Protein AF-A0A8T7EKN8-F1 (afdb_monomer)

Solvent-accessible surface area (backbone atoms only — not comparable to full-atom values): 11875 Å² total; per-residue (Å²): 100,56,41,52,22,61,78,46,83,28,95,39,50,69,67,58,51,52,53,51,42,53,74,69,63,46,64,58,49,27,54,26,22,57,73,42,63,76,60,51,62,56,62,76,70,58,89,68,92,51,48,74,42,48,32,25,21,40,57,37,94,47,28,41,29,40,37,39,42,94,57,79,91,71,75,43,90,51,89,50,58,68,47,44,36,51,38,47,50,51,39,50,75,58,64,36,51,36,26,44,42,36,51,55,91,86,41,52,58,65,71,49,88,84,55,73,87,65,49,25,38,36,79,42,68,64,86,78,63,81,91,52,78,84,62,81,84,73,86,68,78,71,87,42,69,63,78,68,66,69,64,88,83,58,86,62,44,78,42,56,41,48,89,69,82,76,78,74,76,80,74,88,73,78,94,77,93,78,90,79,88,82,78,79,93,72,88,86,87,132

Sequence (190 aa):
MHCHTHHSDGDSDVMTVIRKAETIGLDFLAITDHNVLSQQVALASAETRLMLIPGMEVTTYKGHWNIWGAGPWIDFRVLSQDDMQTAVDAALAAGYLISCNHPRPFGPEWSYPEVTGFHCIEVWNGPWPPTEQGSRWRIGKPSSKLARDMSPSGAVTAISTTMSTTLSSPTRLSSSTVPAIRHRRRCWMR

Radius of gyration: 17.76 Å; Cα contacts (8 Å, |Δi|>4): 299; chains: 1; bounding box: 42×47×45 Å

Mean predicted aligned error: 12.29 Å

pLDDT: mean 74.07, std 27.55, range [22.92, 98.31]

Nearest PDB structures (foldseek):
  7ug9-assembly1_A  TM=6.591E-01  e=7.974E-06  Escherichia coli
  3e0f-assembly1_A  TM=6.946E-01  e=2.825E-04  Bifidobacterium adolescentis ATCC 15703
  2yb4-assembly1_A  TM=6.717E-01  e=6.014E-03  Chromobacterium violaceum
  3ig2-assembly3_C-2  TM=2.426E-01  e=2.556E+00  Bacteroides fragilis

Secondary structure (DSSP, 8-state):
-----TTTT-SS-HHHHHHHHHHTT-SEEE---BT--THHHHHHH---SSEEE-EEEEEETTEEEEEESS---------SHHHHHHHHHHHHHTT-EEEE---SSSS-----TT----SEEEEE-SPPPGGGTT-----PPPSSSHHHHS-SSS-PEEEE-SS----PPP----S---------------

Structure (mmCIF, N/CA/C/O backbone):
data_AF-A0A8T7EKN8-F1
#
_entry.id   AF-A0A8T7EKN8-F1
#
loop_
_atom_site.group_PDB
_atom_site.id
_atom_site.type_symbol
_atom_site.label_atom_id
_atom_site.label_alt_id
_atom_site.label_comp_id
_atom_site.label_asym_id
_atom_site.label_entity_id
_atom_site.label_seq_id
_atom_site.pdbx_PDB_ins_code
_atom_site.Cartn_x
_atom_site.Cartn_y
_atom_site.Cartn_z
_atom_site.occupancy
_atom_site.B_iso_or_equiv
_atom_site.auth_seq_id
_atom_site.auth_comp_id
_atom_site.auth_asym_id
_atom_site.auth_atom_id
_atom_site.pdbx_PDB_model_num
ATOM 1 N N . MET A 1 1 ? -9.784 -2.081 2.192 1.00 89.06 1 MET A N 1
ATOM 2 C CA . MET A 1 1 ? -8.405 -2.628 2.207 1.00 89.06 1 MET A CA 1
ATOM 3 C C . MET A 1 1 ? -7.386 -1.653 1.618 1.00 89.06 1 MET A C 1
ATOM 5 O O . MET A 1 1 ? -6.237 -2.030 1.442 1.00 89.06 1 MET A O 1
ATOM 9 N N . HIS A 1 2 ? -7.786 -0.413 1.339 1.00 92.88 2 HIS A N 1
ATOM 10 C CA . HIS A 1 2 ? -6.969 0.604 0.695 1.00 92.88 2 HIS A CA 1
ATOM 11 C C . HIS A 1 2 ? -7.547 1.950 1.129 1.00 92.88 2 HIS A C 1
ATOM 13 O O . HIS A 1 2 ? -8.728 2.205 0.898 1.00 92.88 2 HIS A O 1
ATOM 19 N N . CYS A 1 3 ? -6.777 2.748 1.855 1.00 92.81 3 CYS A N 1
ATOM 20 C CA . CYS A 1 3 ? -7.114 4.133 2.180 1.00 92.81 3 CYS A CA 1
ATOM 21 C C . CYS A 1 3 ? -5.859 4.885 2.629 1.00 92.81 3 CYS A C 1
ATOM 23 O O . CYS A 1 3 ? -4.861 4.265 3.000 1.00 92.81 3 CYS A O 1
ATOM 25 N N . HIS A 1 4 ? -5.941 6.212 2.627 1.00 96.00 4 HIS A N 1
ATOM 26 C CA . HIS A 1 4 ? -4.817 7.109 2.884 1.00 96.00 4 HIS A CA 1
ATOM 27 C C . HIS A 1 4 ? -5.108 8.038 4.058 1.00 96.00 4 HIS A C 1
ATOM 29 O O . HIS A 1 4 ? -6.263 8.247 4.441 1.00 96.00 4 HIS A O 1
ATOM 35 N N . THR A 1 5 ? -4.044 8.590 4.628 1.00 97.50 5 THR A N 1
ATOM 36 C CA . THR A 1 5 ? -4.071 9.576 5.710 1.00 97.50 5 THR A CA 1
ATOM 37 C C . THR A 1 5 ? -3.205 10.781 5.345 1.00 97.50 5 THR A C 1
ATOM 39 O O . THR A 1 5 ? -2.607 10.833 4.270 1.00 97.50 5 THR A O 1
ATOM 42 N N . HIS A 1 6 ? -3.064 11.735 6.270 1.00 97.94 6 HIS A N 1
ATOM 43 C CA . HIS A 1 6 ? -2.110 12.850 6.158 1.00 97.94 6 HIS A CA 1
ATOM 44 C C . HIS A 1 6 ? -0.645 12.424 5.980 1.00 97.94 6 HIS A C 1
ATOM 46 O O . HIS A 1 6 ? 0.198 13.264 5.677 1.00 97.94 6 HIS A O 1
ATOM 52 N N . HIS A 1 7 ? -0.316 11.146 6.186 1.00 97.69 7 HIS A N 1
ATOM 53 C CA . HIS A 1 7 ? 1.025 10.633 5.917 1.00 97.69 7 HIS A CA 1
ATOM 54 C C . HIS A 1 7 ? 1.333 10.538 4.413 1.00 97.69 7 HIS A C 1
ATOM 56 O O . HIS A 1 7 ? 2.508 10.467 4.052 1.00 97.69 7 HIS A O 1
ATOM 62 N N . SER A 1 8 ? 0.315 10.587 3.548 1.00 97.31 8 SER A N 1
ATOM 63 C CA . SER A 1 8 ? 0.476 10.762 2.104 1.00 97.31 8 SER A CA 1
ATOM 64 C C . SER A 1 8 ? -0.475 11.827 1.548 1.00 97.31 8 SER A C 1
ATOM 66 O O . SER A 1 8 ? -0.155 13.011 1.627 1.00 97.31 8 SER A O 1
ATOM 68 N N . ASP A 1 9 ? -1.620 11.442 0.988 1.00 95.06 9 ASP A N 1
ATOM 69 C CA . ASP A 1 9 ? -2.559 12.342 0.303 1.00 95.06 9 ASP A CA 1
ATOM 70 C C . ASP A 1 9 ? -3.997 12.282 0.853 1.00 95.06 9 ASP A C 1
ATOM 72 O O . ASP A 1 9 ? -4.906 12.908 0.304 1.00 95.06 9 ASP A O 1
ATOM 76 N N . GLY A 1 10 ? -4.213 11.557 1.954 1.00 93.12 10 GLY A N 1
ATOM 77 C CA . GLY A 1 10 ? -5.505 11.495 2.626 1.00 93.12 10 GLY A CA 1
ATOM 78 C C . GLY A 1 10 ? -5.882 12.813 3.306 1.00 93.12 10 GLY A C 1
ATOM 79 O O . GLY A 1 10 ? -5.040 13.661 3.596 1.00 93.12 10 GLY A O 1
ATOM 80 N N . ASP A 1 11 ? -7.167 12.970 3.617 1.00 93.88 11 ASP A N 1
ATOM 81 C CA . ASP A 1 11 ? -7.727 14.190 4.219 1.00 93.88 11 ASP A CA 1
ATOM 82 C C . ASP A 1 11 ? -7.805 14.155 5.755 1.00 93.88 11 ASP A C 1
ATOM 84 O O . ASP A 1 11 ? -8.150 15.156 6.388 1.00 93.88 11 ASP A O 1
ATOM 88 N N . SER A 1 12 ? -7.452 13.022 6.363 1.00 96.06 12 SER A N 1
ATOM 89 C CA . SER A 1 12 ? -7.647 12.737 7.786 1.00 96.06 12 SER A CA 1
ATOM 90 C C . SER A 1 12 ? -6.403 12.110 8.422 1.00 96.06 12 SER A C 1
ATOM 92 O O . SER A 1 12 ? -5.638 11.404 7.763 1.00 96.06 12 SER A O 1
ATOM 94 N N . ASP A 1 13 ? -6.216 12.317 9.727 1.00 97.88 13 ASP A N 1
ATOM 95 C CA . ASP A 1 13 ? -5.193 11.609 10.500 1.00 97.88 13 ASP A CA 1
ATOM 96 C C . ASP A 1 13 ? -5.587 10.137 10.746 1.00 97.88 13 ASP A C 1
ATOM 98 O O . ASP A 1 13 ? -6.750 9.743 10.601 1.00 97.88 13 ASP A O 1
ATOM 102 N N . VAL A 1 14 ? -4.617 9.316 11.161 1.00 97.56 14 VAL A N 1
ATOM 103 C CA . VAL A 1 14 ? -4.797 7.870 11.393 1.00 97.56 14 VAL A CA 1
ATOM 104 C C . VAL A 1 14 ? -5.950 7.567 12.360 1.00 97.56 14 VAL A C 1
ATOM 106 O O . VAL A 1 14 ? -6.771 6.691 12.078 1.00 97.56 14 VAL A O 1
ATOM 109 N N . MET A 1 15 ? -6.054 8.286 13.482 1.00 97.88 15 MET A N 1
ATOM 110 C CA . MET A 1 15 ? -7.085 8.014 14.490 1.00 97.88 15 MET A CA 1
ATOM 111 C C . MET A 1 15 ? -8.473 8.429 14.008 1.00 97.88 15 MET A C 1
ATOM 113 O O . MET A 1 15 ? -9.450 7.726 14.284 1.00 97.88 15 MET A O 1
ATOM 117 N N . THR A 1 16 ? -8.572 9.516 13.244 1.00 97.75 16 THR A N 1
ATOM 118 C CA . THR A 1 16 ? -9.821 9.924 12.589 1.00 97.75 16 THR A CA 1
ATOM 119 C C . THR A 1 16 ? -10.310 8.850 11.611 1.00 97.75 16 THR A C 1
ATOM 121 O O . THR A 1 16 ? -11.487 8.473 11.657 1.00 97.75 16 THR A O 1
ATOM 124 N N . VAL A 1 17 ? -9.420 8.277 10.790 1.00 97.31 17 VAL A N 1
ATOM 125 C CA . VAL A 1 17 ? -9.771 7.178 9.868 1.00 97.31 17 VAL A CA 1
ATOM 126 C C . VAL A 1 17 ? -10.227 5.929 10.632 1.00 97.31 17 VAL A C 1
ATOM 128 O O . VAL A 1 17 ? -11.261 5.348 10.290 1.00 97.31 17 VAL A O 1
ATOM 131 N N . ILE A 1 18 ? -9.525 5.547 11.706 1.00 97.44 18 ILE A N 1
ATOM 132 C CA . ILE A 1 18 ? -9.909 4.419 12.576 1.00 97.44 18 ILE A CA 1
ATOM 133 C C . ILE A 1 18 ? -11.311 4.630 13.160 1.00 97.44 18 ILE A C 1
ATOM 135 O O . ILE A 1 18 ? -12.185 3.774 13.018 1.00 97.44 18 ILE A O 1
ATOM 139 N N . ARG A 1 19 ? -11.571 5.797 13.759 1.00 97.81 19 ARG A N 1
ATOM 140 C CA . ARG A 1 19 ? -12.874 6.121 14.364 1.00 97.81 19 ARG A CA 1
ATOM 141 C C . ARG A 1 19 ? -14.002 6.125 13.337 1.00 97.81 19 ARG A C 1
ATOM 143 O O . ARG A 1 19 ? -15.119 5.684 13.632 1.00 97.81 19 ARG A O 1
ATOM 150 N N . LYS A 1 20 ? -13.729 6.597 12.118 1.00 95.88 20 LYS A N 1
ATOM 151 C CA . LYS A 1 20 ? -14.693 6.547 11.016 1.00 95.88 20 LYS A CA 1
ATOM 152 C C . LYS A 1 20 ? -15.020 5.105 10.635 1.00 95.88 20 LYS A C 1
ATOM 154 O O . LYS A 1 20 ? -16.202 4.775 10.538 1.00 95.88 20 LYS A O 1
ATOM 159 N N . ALA A 1 21 ? -14.001 4.263 10.475 1.00 95.44 21 ALA A N 1
ATOM 160 C CA . ALA A 1 21 ? -14.150 2.840 10.180 1.00 95.44 21 ALA A CA 1
ATOM 161 C C . ALA A 1 21 ? -14.947 2.100 11.273 1.00 95.44 21 ALA A C 1
ATOM 163 O O . ALA A 1 21 ? -15.827 1.294 10.964 1.00 95.44 21 ALA A O 1
ATOM 164 N N . GLU A 1 22 ? -14.724 2.426 12.548 1.00 96.00 22 GLU A N 1
ATOM 165 C CA . GLU A 1 22 ? -15.514 1.876 13.653 1.00 96.00 22 GLU A CA 1
ATOM 166 C C . GLU A 1 22 ? -16.988 2.285 13.578 1.00 96.00 22 GLU A C 1
ATOM 168 O O . GLU A 1 22 ? -17.864 1.437 13.765 1.00 96.00 22 GLU A O 1
ATOM 173 N N . THR A 1 23 ? -17.252 3.563 13.285 1.00 95.88 23 THR A N 1
ATOM 174 C CA . THR A 1 23 ? -18.606 4.145 13.229 1.00 95.88 23 THR A CA 1
ATOM 175 C C . THR A 1 23 ? -19.465 3.500 12.146 1.00 95.88 23 THR A C 1
ATOM 177 O O . THR A 1 23 ? -20.660 3.298 12.338 1.00 95.88 23 THR A O 1
ATOM 180 N N . ILE A 1 24 ? -18.863 3.155 11.008 1.00 92.88 24 ILE A N 1
ATOM 181 C CA . ILE A 1 24 ? -19.560 2.497 9.892 1.00 92.88 24 ILE A CA 1
ATOM 182 C C . ILE A 1 24 ? -19.574 0.964 10.011 1.00 92.88 24 ILE A C 1
ATOM 184 O O . ILE A 1 24 ? -20.035 0.284 9.098 1.00 92.88 24 ILE A O 1
ATOM 188 N N . GLY A 1 25 ? -19.082 0.415 11.127 1.00 93.81 25 GLY A N 1
ATOM 189 C CA . GLY A 1 25 ? -19.202 -1.008 11.428 1.00 93.81 25 GLY A CA 1
ATOM 190 C C . GLY A 1 25 ? -18.189 -1.910 10.723 1.00 93.81 25 GLY A C 1
ATOM 191 O O . GLY A 1 25 ? -18.472 -3.091 10.566 1.00 93.81 25 GLY A O 1
ATOM 192 N N . LEU A 1 26 ? -17.019 -1.403 10.314 1.00 94.31 26 LEU A N 1
ATOM 193 C CA . LEU A 1 26 ? -15.966 -2.273 9.775 1.00 94.31 26 LEU A CA 1
ATOM 194 C C . LEU A 1 26 ? -15.412 -3.218 10.851 1.00 94.31 26 LEU A C 1
ATOM 196 O O . LEU A 1 26 ? -15.405 -2.882 12.038 1.00 94.31 26 LEU A O 1
ATOM 200 N N . ASP A 1 27 ? -14.933 -4.385 10.421 1.00 95.56 27 ASP A N 1
ATOM 201 C CA . ASP A 1 27 ? -14.219 -5.358 11.263 1.00 95.56 27 ASP A CA 1
ATOM 202 C C . ASP A 1 27 ? -12.695 -5.209 11.156 1.00 95.56 27 ASP A C 1
ATOM 204 O O . ASP A 1 27 ? -11.956 -5.526 12.088 1.00 95.56 27 ASP A O 1
ATOM 208 N N . PHE A 1 28 ? -12.215 -4.715 10.01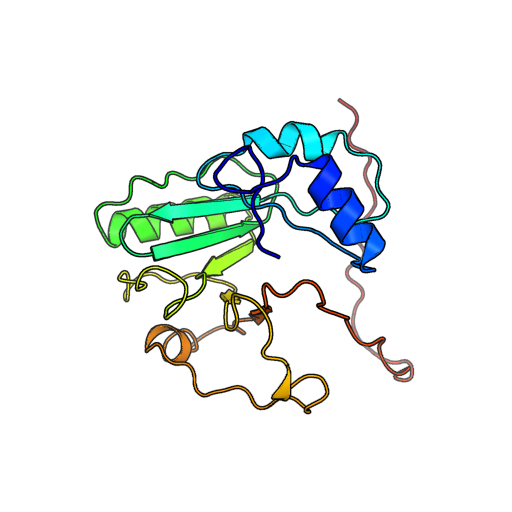6 1.00 96.12 28 PHE A N 1
ATOM 209 C CA . PHE A 1 28 ? -10.800 -4.549 9.711 1.00 96.12 28 PHE A CA 1
ATOM 210 C C . PHE A 1 28 ? -10.553 -3.281 8.897 1.00 96.12 28 PHE A C 1
ATOM 212 O O . PHE A 1 28 ? -11.437 -2.792 8.188 1.00 96.12 28 PHE A O 1
ATOM 219 N N . LEU A 1 29 ? -9.329 -2.766 8.984 1.00 96.25 29 LEU A N 1
ATOM 220 C CA . LEU A 1 29 ? -8.887 -1.570 8.278 1.00 96.25 29 LEU A CA 1
ATOM 221 C C . LEU A 1 29 ? -7.428 -1.733 7.855 1.00 96.25 29 LEU A C 1
ATOM 223 O O . LEU A 1 29 ? -6.585 -2.097 8.670 1.00 96.25 29 LEU A O 1
ATOM 227 N N . ALA A 1 30 ? -7.139 -1.428 6.593 1.00 97.00 30 ALA A N 1
ATOM 228 C CA . ALA A 1 30 ? -5.780 -1.312 6.085 1.00 97.00 30 ALA A CA 1
ATOM 229 C C . ALA A 1 30 ? -5.568 0.129 5.623 1.00 97.00 30 ALA A C 1
ATOM 231 O O . ALA A 1 30 ? -6.283 0.566 4.720 1.00 97.00 30 ALA A O 1
ATOM 232 N N . ILE A 1 31 ? -4.624 0.832 6.252 1.00 96.88 31 ILE A N 1
ATOM 233 C CA . ILE A 1 31 ? -4.168 2.157 5.819 1.00 96.88 31 ILE A CA 1
ATOM 234 C C . ILE A 1 31 ? -2.876 1.960 5.029 1.00 96.88 31 ILE A C 1
ATOM 236 O O . ILE A 1 31 ? -1.891 1.432 5.551 1.00 96.88 31 ILE A O 1
ATOM 240 N N . THR A 1 32 ? -2.905 2.367 3.768 1.00 97.38 32 THR A N 1
ATOM 241 C CA . THR A 1 32 ? -1.899 2.082 2.744 1.00 97.38 32 THR A CA 1
ATOM 242 C C . THR A 1 32 ? -1.409 3.391 2.132 1.00 97.38 32 THR A C 1
ATOM 244 O O . THR A 1 32 ? -1.545 3.607 0.935 1.00 97.38 32 THR A O 1
ATOM 247 N N . ASP A 1 33 ? -0.869 4.290 2.958 1.00 97.94 33 ASP A N 1
ATOM 248 C CA . ASP A 1 33 ? -0.295 5.557 2.492 1.00 97.94 33 ASP A CA 1
ATOM 249 C C . ASP A 1 33 ? 0.748 5.353 1.379 1.00 97.94 33 ASP A C 1
ATOM 251 O O . ASP A 1 33 ? 1.462 4.343 1.346 1.00 97.94 33 ASP A O 1
ATOM 255 N N . HIS A 1 34 ? 0.824 6.316 0.458 1.00 97.31 34 HIS A N 1
ATOM 256 C CA . HIS A 1 34 ? 1.687 6.229 -0.716 1.00 97.31 34 HIS A CA 1
ATOM 257 C C . HIS A 1 34 ? 3.167 6.242 -0.337 1.00 97.31 34 HIS A C 1
ATOM 259 O O . HIS A 1 34 ? 3.675 7.233 0.189 1.00 97.31 34 HIS A O 1
ATOM 265 N N . ASN A 1 35 ? 3.881 5.168 -0.681 1.00 98.06 35 ASN A N 1
ATOM 266 C CA . ASN A 1 35 ? 5.343 5.067 -0.603 1.00 98.06 35 ASN A CA 1
ATOM 267 C C . ASN A 1 35 ? 5.959 5.367 0.779 1.00 98.06 35 ASN A C 1
ATOM 269 O O . ASN A 1 35 ? 7.168 5.595 0.872 1.00 98.06 35 ASN A O 1
ATOM 273 N N . VAL A 1 36 ? 5.172 5.350 1.857 1.00 97.31 36 VAL A N 1
ATOM 274 C CA . VAL A 1 36 ? 5.636 5.590 3.227 1.00 97.31 36 VAL A CA 1
ATOM 275 C C . VAL A 1 36 ? 5.071 4.556 4.200 1.00 97.31 36 VAL A C 1
ATOM 277 O O . VAL A 1 36 ? 4.023 3.953 3.980 1.00 97.31 36 VAL A O 1
ATOM 280 N N . LEU A 1 37 ? 5.788 4.366 5.310 1.00 97.25 37 LEU A N 1
ATOM 281 C CA . LEU A 1 37 ? 5.380 3.510 6.431 1.00 97.25 37 LEU A CA 1
ATOM 282 C C . LEU A 1 37 ? 5.213 4.299 7.740 1.00 97.25 37 LEU A C 1
ATOM 284 O O . LEU A 1 37 ? 5.068 3.707 8.807 1.00 97.25 37 LEU A O 1
ATOM 288 N N . SER A 1 38 ? 5.262 5.633 7.702 1.00 97.00 38 SER A N 1
ATOM 289 C CA . SER A 1 38 ? 5.235 6.469 8.909 1.00 97.00 38 SER A CA 1
ATOM 290 C C . SER A 1 38 ? 3.913 6.361 9.686 1.00 97.00 38 SER A C 1
ATOM 292 O O . SER A 1 38 ? 3.926 6.416 10.916 1.00 97.00 38 SER A O 1
ATOM 294 N N . GLN A 1 39 ? 2.797 6.093 9.003 1.00 96.12 39 GLN A N 1
ATOM 295 C CA . GLN A 1 39 ? 1.488 5.788 9.588 1.00 96.12 39 GLN A CA 1
ATOM 296 C C . GLN A 1 39 ? 1.498 4.527 10.466 1.00 96.12 39 GLN A C 1
ATOM 298 O O . GLN A 1 39 ? 0.691 4.404 11.390 1.00 96.12 39 GLN A O 1
ATOM 303 N N . GLN A 1 40 ? 2.427 3.592 10.222 1.00 94.94 40 GLN A N 1
ATOM 304 C CA . GLN A 1 40 ? 2.492 2.324 10.956 1.00 94.94 40 GLN A CA 1
ATOM 305 C C . GLN A 1 40 ? 2.818 2.522 12.442 1.00 94.94 40 GLN A C 1
ATOM 307 O O . GLN A 1 40 ? 2.391 1.724 13.272 1.00 94.94 40 GLN A O 1
ATOM 312 N N . VAL A 1 41 ? 3.504 3.612 12.804 1.00 95.62 41 VAL A N 1
ATOM 313 C CA . VAL A 1 41 ? 3.787 3.958 14.209 1.00 95.62 41 VAL A CA 1
ATOM 314 C C . VAL A 1 41 ? 2.493 4.268 14.970 1.00 95.62 41 VAL A C 1
ATOM 316 O O . VAL A 1 41 ? 2.293 3.792 16.091 1.00 95.62 41 VAL A O 1
ATOM 319 N N . ALA A 1 42 ? 1.584 5.020 14.346 1.00 95.38 42 ALA A N 1
ATOM 320 C CA . ALA A 1 42 ? 0.281 5.322 14.929 1.00 95.38 42 ALA A CA 1
ATOM 321 C C . ALA A 1 42 ? -0.612 4.073 14.958 1.00 95.38 42 ALA A C 1
ATOM 323 O O . ALA A 1 42 ? -1.234 3.797 15.978 1.00 95.38 42 ALA A O 1
ATOM 324 N N . LEU A 1 43 ? -0.606 3.258 13.894 1.00 95.25 43 LEU A N 1
ATOM 325 C CA . LEU A 1 43 ? -1.350 1.992 13.866 1.00 95.25 43 LEU A CA 1
ATOM 326 C C . LEU A 1 43 ? -0.902 1.017 14.964 1.00 95.25 43 LEU A C 1
ATOM 328 O O . LEU A 1 43 ? -1.742 0.376 15.587 1.00 95.25 43 LEU A O 1
ATOM 332 N N . ALA A 1 44 ? 0.403 0.920 15.230 1.00 95.06 44 ALA A N 1
ATOM 333 C CA . ALA A 1 44 ? 0.951 0.012 16.238 1.00 95.06 44 ALA A CA 1
ATOM 334 C C . ALA A 1 44 ? 0.580 0.388 17.682 1.00 95.06 44 ALA A C 1
ATOM 336 O O . ALA A 1 44 ? 0.608 -0.472 18.561 1.00 95.06 44 ALA A O 1
ATOM 337 N N . SER A 1 45 ? 0.251 1.657 17.933 1.00 95.50 45 SER A N 1
ATOM 338 C CA . SER A 1 45 ? -0.120 2.168 19.262 1.00 95.50 45 SER A CA 1
ATOM 339 C C . SER A 1 45 ? -1.611 2.494 19.403 1.00 95.50 45 SER A C 1
ATOM 341 O O . SER A 1 45 ? -2.047 2.885 20.484 1.00 95.50 45 SER A O 1
ATOM 343 N N . ALA A 1 46 ? -2.401 2.323 18.341 1.00 96.56 46 ALA A N 1
ATOM 344 C CA . ALA A 1 46 ? -3.820 2.636 18.349 1.00 96.56 46 ALA A CA 1
ATOM 345 C C . ALA A 1 46 ? -4.630 1.647 19.200 1.00 96.56 46 ALA A C 1
ATOM 347 O O . ALA A 1 46 ? -4.610 0.434 18.984 1.00 96.56 46 ALA A O 1
ATOM 348 N N . GLU A 1 47 ? -5.431 2.181 20.119 1.00 96.94 47 GLU A N 1
ATOM 349 C CA . GLU A 1 47 ? -6.460 1.421 20.824 1.00 96.94 47 GLU A CA 1
ATOM 350 C C . GLU A 1 47 ? -7.755 1.423 20.003 1.00 96.94 47 GLU A C 1
ATOM 352 O O . GLU A 1 47 ? -8.392 2.460 19.817 1.00 96.94 47 GLU A O 1
ATOM 357 N N . THR A 1 48 ? -8.147 0.261 19.480 1.00 97.31 48 THR A N 1
ATOM 358 C CA . THR A 1 48 ? -9.343 0.110 18.638 1.00 97.31 48 THR A CA 1
ATOM 359 C C . THR A 1 48 ? -9.873 -1.322 18.671 1.00 97.31 48 THR A C 1
ATOM 361 O O . THR A 1 48 ? -9.140 -2.266 18.971 1.00 97.31 48 THR A O 1
ATOM 364 N N . ARG A 1 49 ? -11.159 -1.497 18.335 1.00 97.00 49 ARG A N 1
ATOM 365 C CA . ARG A 1 49 ? -11.754 -2.827 18.107 1.00 97.00 49 ARG A CA 1
ATOM 366 C C . ARG A 1 49 ? -11.429 -3.420 16.730 1.00 97.00 49 ARG A C 1
ATOM 368 O O . ARG A 1 49 ? -11.734 -4.588 16.499 1.00 97.00 49 ARG A O 1
ATOM 375 N N . LEU A 1 50 ? -10.920 -2.614 15.797 1.00 97.25 50 LEU A N 1
ATOM 376 C CA . LEU A 1 50 ? -10.655 -3.042 14.425 1.00 97.25 50 LEU A CA 1
ATOM 377 C C . LEU A 1 50 ? -9.431 -3.956 14.365 1.00 97.25 50 LEU A C 1
ATOM 379 O O . LEU A 1 50 ? -8.420 -3.707 15.020 1.00 97.25 50 LEU A O 1
ATOM 383 N N . MET A 1 51 ? -9.475 -4.965 13.497 1.00 97.31 51 MET A N 1
ATOM 384 C CA . MET A 1 51 ? -8.256 -5.634 13.054 1.00 97.31 51 MET A CA 1
ATOM 385 C C . MET A 1 51 ? -7.496 -4.696 12.109 1.00 97.31 51 MET A C 1
ATOM 387 O O . MET A 1 51 ? -7.864 -4.535 10.943 1.00 97.31 51 MET A O 1
ATOM 391 N N . LEU A 1 52 ? -6.446 -4.059 12.625 1.00 96.81 52 LEU A N 1
ATOM 392 C CA . LEU A 1 52 ? -5.566 -3.204 11.834 1.00 96.81 52 LEU A CA 1
ATOM 393 C C . LEU A 1 52 ? -4.604 -4.059 11.006 1.00 96.81 52 LEU A C 1
ATOM 395 O O . LEU A 1 52 ? -3.953 -4.966 11.525 1.00 96.81 52 LEU A O 1
ATOM 399 N N . ILE A 1 53 ? -4.526 -3.760 9.713 1.00 96.81 53 ILE A N 1
ATOM 400 C CA . ILE A 1 53 ? -3.674 -4.450 8.748 1.00 96.81 53 ILE A CA 1
ATOM 401 C C . ILE A 1 53 ? -2.613 -3.452 8.267 1.00 96.81 53 ILE A C 1
ATOM 403 O O . ILE A 1 53 ? -2.950 -2.517 7.535 1.00 96.81 53 ILE A O 1
ATOM 407 N N . PRO A 1 54 ? -1.341 -3.629 8.668 1.00 96.19 54 PRO A N 1
ATOM 408 C CA . PRO A 1 54 ? -0.229 -2.840 8.153 1.00 96.19 54 PRO A CA 1
ATOM 409 C C . PRO A 1 54 ? -0.105 -2.958 6.635 1.00 96.19 54 PRO A C 1
ATOM 411 O O . PRO A 1 54 ? -0.404 -4.008 6.062 1.00 96.19 54 PRO A O 1
ATOM 414 N N . GLY A 1 55 ? 0.361 -1.899 5.984 1.00 96.88 55 GLY A N 1
ATOM 415 C CA . GLY A 1 55 ? 0.534 -1.880 4.542 1.00 96.88 55 GLY A CA 1
ATOM 416 C C . GLY A 1 55 ? 0.995 -0.536 3.994 1.00 96.88 55 GLY A C 1
ATOM 417 O O . GLY A 1 55 ? 1.155 0.445 4.723 1.00 96.88 55 GLY A O 1
ATOM 418 N N . MET A 1 56 ? 1.213 -0.519 2.686 1.00 98.06 56 MET A N 1
ATOM 419 C CA . MET A 1 56 ? 1.655 0.640 1.916 1.00 98.06 56 MET A CA 1
ATOM 420 C C . MET A 1 56 ? 1.124 0.502 0.492 1.00 98.06 56 MET A C 1
ATOM 422 O O . MET A 1 56 ? 1.093 -0.609 -0.045 1.00 98.06 56 MET A O 1
ATOM 426 N N . GLU A 1 57 ? 0.738 1.612 -0.128 1.00 97.38 57 GLU A N 1
ATOM 427 C CA . GLU A 1 57 ? 0.533 1.628 -1.572 1.00 97.38 57 GLU A CA 1
ATOM 428 C C . GLU A 1 57 ? 1.852 1.994 -2.252 1.00 97.38 57 GLU A C 1
ATOM 430 O O . GLU A 1 57 ? 2.329 3.132 -2.173 1.00 97.38 57 GLU A O 1
ATOM 435 N N . VAL A 1 58 ? 2.456 1.024 -2.934 1.00 97.62 58 VAL A N 1
ATOM 436 C CA . VAL A 1 58 ? 3.616 1.269 -3.785 1.00 97.62 58 VAL A CA 1
ATOM 437 C C . VAL A 1 58 ? 3.119 1.926 -5.069 1.00 97.62 58 VAL A C 1
ATOM 439 O O . VAL A 1 58 ? 2.388 1.347 -5.877 1.00 97.62 58 VAL A O 1
ATOM 442 N N . THR A 1 59 ? 3.522 3.175 -5.239 1.00 94.94 59 THR A N 1
ATOM 443 C CA . THR A 1 59 ? 2.945 4.118 -6.191 1.00 94.94 59 THR A CA 1
ATOM 444 C C . THR A 1 59 ? 4.017 4.517 -7.189 1.00 94.94 59 THR A C 1
ATOM 446 O O . THR A 1 59 ? 4.942 5.262 -6.856 1.00 94.94 59 THR A O 1
ATOM 449 N N . THR A 1 60 ? 3.904 4.002 -8.414 1.00 93.62 60 THR A N 1
ATOM 450 C CA . THR A 1 60 ? 4.815 4.304 -9.527 1.00 93.62 60 THR A CA 1
ATOM 451 C C . THR A 1 60 ? 4.093 5.118 -10.600 1.00 93.62 60 THR A C 1
ATOM 453 O O . THR A 1 60 ? 2.866 5.121 -10.669 1.00 93.62 60 THR A O 1
ATOM 456 N N . TYR A 1 61 ? 4.840 5.745 -11.514 1.00 88.62 61 TYR A N 1
ATOM 457 C CA . TYR A 1 61 ? 4.247 6.504 -12.625 1.00 88.62 61 TYR A CA 1
ATOM 458 C C . TYR A 1 61 ? 3.355 5.652 -13.553 1.00 88.62 61 TYR A C 1
ATOM 460 O O . TYR A 1 61 ? 2.453 6.172 -14.204 1.00 88.62 61 TYR A O 1
ATOM 468 N N . LYS A 1 62 ? 3.616 4.341 -13.636 1.00 88.81 62 LYS A N 1
ATOM 469 C CA . LYS A 1 62 ? 3.013 3.420 -14.615 1.00 88.81 62 LYS A CA 1
ATOM 470 C C . LYS A 1 62 ? 2.147 2.325 -13.978 1.00 88.81 62 LYS A C 1
ATOM 472 O O . LYS A 1 62 ? 1.865 1.312 -14.616 1.00 88.81 62 LYS A O 1
ATOM 477 N N . GLY A 1 63 ? 1.761 2.487 -12.715 1.00 90.06 63 GLY A N 1
ATOM 478 C CA . GLY A 1 63 ? 0.937 1.508 -12.011 1.00 90.06 63 GLY A CA 1
ATOM 479 C C . GLY A 1 63 ? 1.101 1.587 -10.502 1.00 90.06 63 GLY A C 1
ATOM 480 O O . GLY A 1 63 ? 2.189 1.889 -10.002 1.00 90.06 63 GLY A O 1
ATOM 481 N N . HIS A 1 64 ? 0.013 1.319 -9.786 1.00 93.44 64 HIS A N 1
ATOM 482 C CA . HIS A 1 64 ? -0.004 1.268 -8.330 1.00 93.44 64 HIS A CA 1
ATOM 483 C C . HIS A 1 64 ? -0.371 -0.132 -7.846 1.00 93.44 64 HIS A C 1
ATOM 485 O O . HIS A 1 64 ? -1.097 -0.872 -8.518 1.00 93.44 64 HIS A O 1
ATOM 491 N N . TRP A 1 65 ? 0.118 -0.484 -6.664 1.00 95.31 65 TRP A N 1
ATOM 492 C CA . TRP A 1 65 ? -0.165 -1.764 -6.040 1.00 95.31 65 TRP A CA 1
ATOM 493 C C . TRP A 1 65 ? -0.053 -1.679 -4.523 1.00 95.31 65 TRP A C 1
ATOM 495 O O . TRP A 1 65 ? 0.794 -0.972 -3.982 1.00 95.31 65 TRP A O 1
ATOM 505 N N . ASN A 1 66 ? -0.912 -2.420 -3.830 1.00 96.69 66 ASN A N 1
ATOM 506 C CA . ASN A 1 66 ? -0.876 -2.525 -2.380 1.00 96.69 66 ASN A CA 1
ATOM 507 C C . ASN A 1 66 ? -0.021 -3.701 -1.933 1.00 96.69 66 ASN A C 1
ATOM 509 O O . ASN A 1 66 ? -0.076 -4.789 -2.514 1.00 96.69 66 ASN A O 1
ATOM 513 N N . ILE A 1 67 ? 0.682 -3.485 -0.827 1.00 97.94 67 ILE A N 1
ATOM 514 C CA . ILE A 1 67 ? 1.295 -4.533 -0.018 1.00 97.94 67 ILE A CA 1
ATOM 515 C C . ILE A 1 67 ? 0.668 -4.499 1.382 1.00 97.94 67 ILE A C 1
ATOM 517 O O . ILE A 1 67 ? 0.520 -3.427 1.971 1.00 97.94 67 ILE A O 1
ATOM 521 N N . TRP A 1 68 ? 0.297 -5.660 1.923 1.00 97.88 68 TRP A N 1
ATOM 522 C CA . TRP A 1 68 ? -0.230 -5.813 3.283 1.00 97.88 68 TRP A CA 1
ATOM 523 C C . TRP A 1 68 ? 0.617 -6.783 4.093 1.00 97.88 68 TRP A C 1
ATOM 525 O O . TRP A 1 68 ? 0.879 -7.911 3.666 1.00 97.88 68 TRP A O 1
ATOM 535 N N . GLY A 1 69 ? 1.049 -6.332 5.264 1.00 95.75 69 GLY A N 1
ATOM 536 C CA . GLY A 1 69 ? 2.020 -7.011 6.113 1.00 95.75 69 GLY A CA 1
ATOM 537 C C . GLY A 1 69 ? 2.921 -6.018 6.847 1.00 95.75 69 GLY A C 1
ATOM 538 O O . GLY A 1 69 ? 2.979 -4.838 6.514 1.00 95.75 69 GLY A O 1
ATOM 539 N N . ALA A 1 70 ? 3.617 -6.500 7.873 1.00 90.38 70 ALA A N 1
ATOM 540 C CA . ALA A 1 70 ? 4.559 -5.711 8.667 1.00 90.38 70 ALA A CA 1
ATOM 541 C C . ALA A 1 70 ? 6.001 -6.029 8.243 1.00 90.38 70 ALA A C 1
ATOM 543 O O . ALA A 1 70 ? 6.745 -6.676 8.980 1.00 90.38 70 ALA A O 1
ATOM 544 N N . GLY A 1 71 ? 6.360 -5.640 7.019 1.00 93.69 71 GLY A N 1
ATOM 545 C CA . GLY A 1 71 ? 7.672 -5.898 6.428 1.00 93.69 71 GLY A CA 1
ATOM 546 C C . GLY A 1 71 ? 8.515 -4.631 6.229 1.00 93.69 71 GLY A C 1
ATOM 547 O O . GLY A 1 71 ? 8.160 -3.550 6.705 1.00 93.69 71 GLY A O 1
ATOM 548 N N . PRO A 1 72 ? 9.645 -4.744 5.510 1.00 96.75 72 PRO A N 1
ATOM 549 C CA . PRO A 1 72 ? 10.452 -3.598 5.118 1.00 96.75 72 PRO A CA 1
ATOM 550 C C . PRO A 1 72 ? 9.735 -2.738 4.071 1.00 96.75 72 PRO A C 1
ATOM 552 O O . PRO A 1 72 ? 8.803 -3.182 3.396 1.00 96.75 72 PRO A O 1
ATOM 555 N N . TRP A 1 73 ? 10.210 -1.505 3.916 1.00 98.00 73 TRP A N 1
ATOM 556 C CA . TRP A 1 73 ? 9.795 -0.618 2.834 1.00 98.00 73 TRP A CA 1
ATOM 557 C C . TRP A 1 73 ? 10.181 -1.198 1.467 1.00 98.00 73 TRP A C 1
ATOM 559 O O . TRP A 1 73 ? 11.281 -1.728 1.308 1.00 98.00 73 TRP A O 1
ATOM 569 N N . ILE A 1 74 ? 9.278 -1.085 0.493 1.00 98.12 74 ILE A N 1
ATOM 570 C CA . ILE A 1 74 ? 9.479 -1.556 -0.880 1.00 98.12 74 ILE A CA 1
ATOM 571 C C . ILE A 1 74 ? 9.750 -0.354 -1.780 1.00 98.12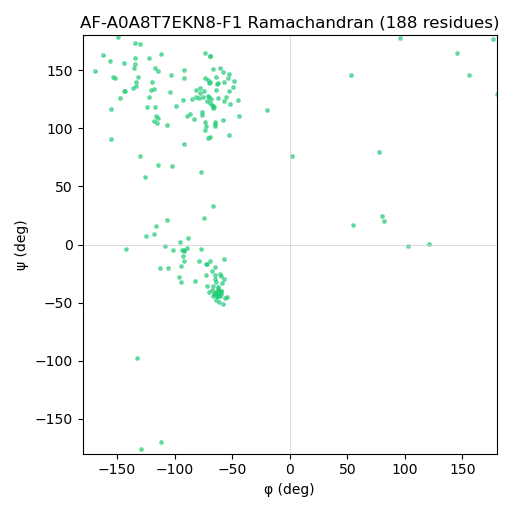 74 ILE A C 1
ATOM 573 O O . ILE A 1 74 ? 9.026 0.640 -1.729 1.00 98.12 74 ILE A O 1
ATOM 577 N N . ASP A 1 75 ? 10.799 -0.449 -2.594 1.00 96.31 75 ASP A N 1
ATOM 578 C CA . ASP A 1 75 ? 11.225 0.651 -3.452 1.00 96.31 75 ASP A CA 1
ATOM 579 C C . ASP A 1 75 ? 10.245 0.870 -4.608 1.00 96.31 75 ASP A C 1
ATOM 581 O O . ASP A 1 75 ? 9.964 -0.033 -5.393 1.00 96.31 75 ASP A O 1
ATOM 585 N N . PHE A 1 76 ? 9.725 2.091 -4.714 1.00 96.38 76 PHE A N 1
ATOM 586 C CA . PHE A 1 76 ? 8.791 2.497 -5.764 1.00 96.38 76 PHE A CA 1
ATOM 587 C C . PHE A 1 76 ? 9.489 3.105 -6.988 1.00 96.38 76 PHE A C 1
ATOM 589 O O . PHE A 1 76 ? 8.821 3.428 -7.975 1.00 96.38 76 PHE A O 1
ATOM 596 N N . ARG A 1 77 ? 10.817 3.306 -6.942 1.00 95.38 77 ARG A N 1
ATOM 597 C CA . ARG A 1 77 ? 11.616 3.942 -8.009 1.00 95.38 77 ARG A CA 1
ATOM 598 C C . ARG A 1 77 ? 11.871 2.974 -9.166 1.00 95.38 77 ARG A C 1
ATOM 600 O O . ARG A 1 77 ? 12.999 2.623 -9.487 1.00 95.38 77 ARG A O 1
ATOM 607 N N . VAL A 1 78 ? 10.778 2.560 -9.784 1.00 94.06 78 VAL A N 1
ATOM 608 C CA . VAL A 1 78 ? 10.701 1.593 -10.873 1.00 94.06 78 VAL A CA 1
ATOM 609 C C . VAL A 1 78 ? 10.736 2.332 -12.211 1.00 94.06 78 VAL A C 1
ATOM 611 O O . VAL A 1 78 ? 9.904 3.210 -12.457 1.00 94.06 78 VAL A O 1
ATOM 614 N N . LEU A 1 79 ? 11.683 1.983 -13.088 1.00 91.62 79 LEU A N 1
ATOM 615 C CA . LEU A 1 79 ? 11.834 2.596 -14.416 1.00 91.62 79 LEU A CA 1
ATOM 616 C C . LEU A 1 79 ? 11.530 1.614 -15.562 1.00 91.62 79 LEU A C 1
ATOM 618 O O . LEU A 1 79 ? 11.200 2.045 -16.673 1.00 91.62 79 LEU A O 1
ATOM 622 N N . SER A 1 80 ? 11.581 0.309 -15.287 1.00 94.44 80 SER A N 1
ATOM 623 C CA . SER A 1 80 ? 11.388 -0.787 -16.244 1.00 94.44 80 SER A CA 1
ATOM 624 C C . SER A 1 80 ? 10.466 -1.899 -15.707 1.00 94.44 80 SER A C 1
ATOM 626 O O . SER A 1 80 ? 10.057 -1.872 -14.547 1.00 94.44 80 SER A O 1
ATOM 628 N N . GLN A 1 81 ? 10.112 -2.880 -16.552 1.00 94.25 81 GLN A N 1
ATOM 629 C CA . GLN A 1 81 ? 9.368 -4.070 -16.101 1.00 94.25 81 GLN A CA 1
ATOM 630 C C . GLN A 1 81 ? 10.201 -4.947 -15.161 1.00 94.25 81 GLN A C 1
ATOM 632 O O . GLN A 1 81 ? 9.656 -5.469 -14.194 1.00 94.25 81 GLN A O 1
ATOM 637 N N . ASP A 1 82 ? 11.510 -5.044 -15.394 1.00 96.25 82 ASP A N 1
ATOM 638 C CA . ASP A 1 82 ? 12.418 -5.826 -14.550 1.00 96.25 82 ASP A CA 1
ATOM 639 C C . ASP A 1 82 ? 12.558 -5.207 -13.152 1.00 96.25 82 ASP A C 1
ATOM 641 O O . ASP A 1 82 ? 12.531 -5.924 -12.150 1.00 96.25 82 ASP A O 1
ATOM 645 N N . ASP A 1 83 ? 12.620 -3.872 -13.060 1.00 96.50 83 ASP A N 1
ATOM 646 C CA . ASP A 1 83 ? 12.598 -3.172 -11.766 1.00 96.50 83 ASP A CA 1
ATOM 647 C C . ASP A 1 83 ? 11.294 -3.465 -11.014 1.00 96.50 83 ASP A C 1
ATOM 649 O O . ASP A 1 83 ? 11.294 -3.700 -9.805 1.00 96.50 83 ASP A O 1
ATOM 653 N N . MET A 1 84 ? 10.171 -3.478 -11.739 1.00 96.06 84 MET A N 1
ATOM 654 C CA . MET A 1 84 ? 8.857 -3.746 -11.164 1.00 96.06 84 MET A CA 1
ATOM 655 C C . MET A 1 84 ? 8.754 -5.193 -10.666 1.00 96.06 84 MET A C 1
ATOM 657 O O . MET A 1 84 ? 8.275 -5.420 -9.556 1.00 96.06 84 MET A O 1
ATOM 661 N N . GLN A 1 85 ? 9.234 -6.165 -11.449 1.00 96.75 85 GLN A N 1
ATOM 662 C CA . GLN A 1 85 ? 9.276 -7.567 -11.030 1.00 96.75 85 GLN A CA 1
ATOM 663 C C . GLN A 1 85 ? 10.191 -7.746 -9.813 1.00 96.75 85 GLN A C 1
ATOM 665 O O . GLN A 1 85 ? 9.807 -8.415 -8.861 1.00 96.75 85 GLN A O 1
ATOM 670 N N . THR A 1 86 ? 11.341 -7.065 -9.780 1.00 97.81 86 THR A N 1
ATOM 671 C CA . THR A 1 86 ? 12.250 -7.074 -8.623 1.0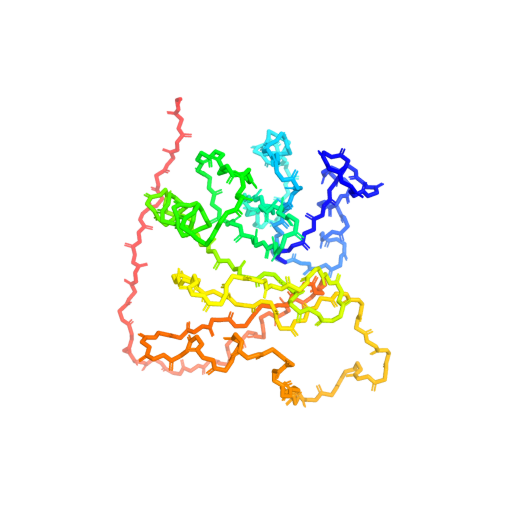0 97.81 86 THR A CA 1
ATOM 672 C C . THR A 1 86 ? 11.563 -6.545 -7.360 1.00 97.81 86 THR A C 1
ATOM 674 O O . THR A 1 86 ? 11.707 -7.128 -6.285 1.00 97.81 86 THR A O 1
ATOM 677 N N . ALA A 1 87 ? 10.784 -5.464 -7.471 1.00 98.00 87 ALA A N 1
ATOM 678 C CA . ALA A 1 87 ? 10.021 -4.922 -6.348 1.00 98.00 87 ALA A CA 1
ATOM 679 C C . ALA A 1 87 ? 8.928 -5.896 -5.866 1.00 98.00 87 ALA A C 1
ATOM 681 O O . ALA A 1 87 ? 8.753 -6.072 -4.657 1.00 98.00 87 ALA A O 1
ATOM 682 N N . VAL A 1 88 ? 8.230 -6.566 -6.793 1.00 97.56 88 VAL A N 1
ATOM 683 C CA . VAL A 1 88 ? 7.250 -7.618 -6.473 1.00 97.56 88 VAL A CA 1
ATOM 684 C C . VAL A 1 88 ? 7.916 -8.786 -5.753 1.00 97.56 88 VAL A C 1
ATOM 686 O O . VAL A 1 88 ? 7.461 -9.174 -4.678 1.00 97.56 88 VAL A O 1
ATOM 689 N N . ASP A 1 89 ? 9.022 -9.300 -6.283 1.00 97.88 89 ASP A N 1
ATOM 690 C CA . ASP A 1 89 ? 9.746 -10.429 -5.700 1.00 97.88 89 ASP A CA 1
ATOM 691 C C . ASP A 1 89 ? 10.276 -10.092 -4.301 1.00 97.88 89 ASP A C 1
ATOM 693 O O . ASP A 1 89 ? 10.178 -10.910 -3.385 1.00 97.88 89 ASP A O 1
ATOM 697 N N . ALA A 1 90 ? 10.764 -8.864 -4.097 1.00 98.19 90 ALA A N 1
ATOM 698 C CA . ALA A 1 90 ? 11.176 -8.378 -2.783 1.00 98.19 90 ALA A CA 1
ATOM 699 C C . ALA A 1 90 ? 10.005 -8.345 -1.787 1.00 98.19 90 ALA A C 1
ATOM 701 O O . ALA A 1 90 ? 10.162 -8.753 -0.633 1.00 98.19 90 ALA A O 1
ATOM 702 N N . ALA A 1 91 ? 8.819 -7.909 -2.225 1.00 98.31 91 ALA A N 1
ATOM 703 C CA . ALA A 1 91 ? 7.629 -7.913 -1.382 1.00 98.31 91 ALA A CA 1
ATOM 704 C C . ALA A 1 91 ? 7.176 -9.343 -1.031 1.00 98.31 91 ALA A C 1
ATOM 706 O O . ALA A 1 91 ? 6.874 -9.632 0.130 1.00 98.31 91 ALA A O 1
ATOM 707 N N . LEU A 1 92 ? 7.190 -10.257 -2.004 1.00 97.50 92 LEU A N 1
ATOM 708 C CA . LEU A 1 92 ? 6.873 -11.671 -1.790 1.00 97.50 92 LEU A CA 1
ATOM 709 C C . LEU A 1 92 ? 7.864 -12.332 -0.822 1.00 97.50 92 LEU A C 1
ATOM 711 O O . LEU A 1 92 ? 7.448 -13.019 0.112 1.00 97.50 92 LEU A O 1
ATOM 715 N N . ALA A 1 93 ? 9.164 -12.078 -0.988 1.00 97.88 93 ALA A N 1
ATOM 716 C CA . ALA A 1 93 ? 10.212 -12.594 -0.107 1.00 97.88 93 ALA A CA 1
ATOM 717 C C . ALA A 1 93 ? 10.091 -12.059 1.330 1.00 97.88 93 ALA A C 1
ATOM 719 O O . ALA A 1 93 ? 10.402 -12.768 2.287 1.00 97.88 93 ALA A O 1
ATOM 720 N N . ALA A 1 94 ? 9.595 -10.830 1.492 1.00 97.69 94 ALA A N 1
ATOM 721 C CA . ALA A 1 94 ? 9.276 -10.241 2.788 1.00 97.69 94 ALA A CA 1
ATOM 722 C C . ALA A 1 94 ? 7.962 -10.763 3.409 1.00 97.69 94 ALA A C 1
ATOM 724 O O . ALA A 1 94 ? 7.640 -10.406 4.544 1.00 97.69 94 ALA A O 1
ATOM 725 N N . GLY A 1 95 ? 7.210 -11.610 2.699 1.00 97.38 95 GLY A N 1
ATOM 726 C CA . GLY A 1 95 ? 5.971 -12.217 3.187 1.00 97.38 95 GLY A CA 1
ATOM 727 C C . GLY A 1 95 ? 4.737 -11.321 3.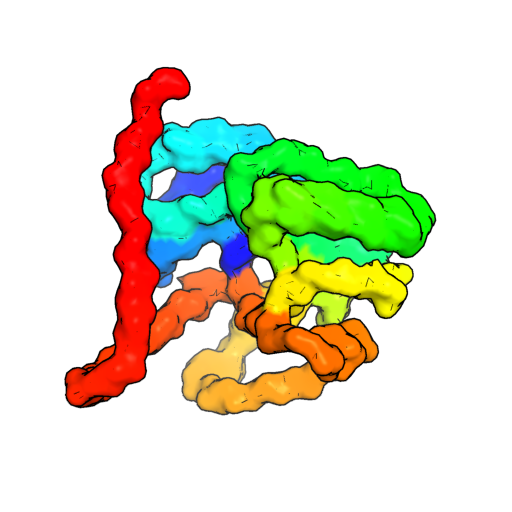072 1.00 97.38 95 GLY A C 1
ATOM 728 O O . GLY A 1 95 ? 3.756 -11.555 3.780 1.00 97.38 95 GLY A O 1
ATOM 729 N N . TYR A 1 96 ? 4.764 -10.301 2.211 1.00 98.00 96 TYR A N 1
ATOM 730 C CA . TYR A 1 96 ? 3.596 -9.462 1.958 1.00 98.00 96 TYR A CA 1
ATOM 731 C C . TYR A 1 96 ? 2.510 -10.211 1.173 1.00 98.00 96 TYR A 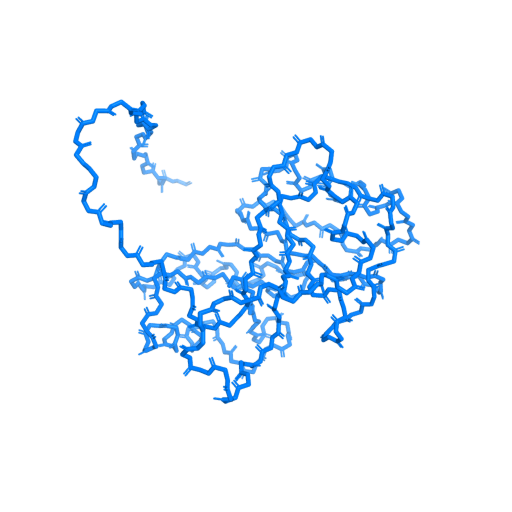C 1
ATOM 733 O O . TYR A 1 96 ? 2.786 -10.919 0.202 1.00 98.00 96 TYR A O 1
ATOM 741 N N . LEU A 1 97 ? 1.246 -9.967 1.532 1.00 97.25 97 LEU A N 1
ATOM 742 C CA . LEU A 1 97 ? 0.130 -10.143 0.602 1.00 97.25 97 LEU A CA 1
ATOM 743 C C . LEU A 1 97 ? 0.115 -8.932 -0.336 1.00 97.25 97 LEU A C 1
ATOM 745 O O . LEU A 1 97 ? 0.239 -7.806 0.135 1.00 97.25 97 LEU A O 1
ATOM 749 N N . ILE A 1 98 ? -0.051 -9.142 -1.642 1.00 96.19 98 ILE A N 1
ATOM 750 C CA . ILE A 1 98 ? 0.106 -8.067 -2.634 1.00 96.19 98 ILE A CA 1
ATOM 751 C C . ILE A 1 98 ? -1.057 -8.024 -3.626 1.00 96.19 98 ILE A C 1
ATOM 753 O O . ILE A 1 98 ? -1.581 -9.071 -4.021 1.00 96.19 98 ILE A O 1
ATOM 757 N N . SER A 1 99 ? -1.448 -6.819 -4.042 1.00 94.00 99 SER A N 1
ATOM 758 C CA . SER A 1 99 ? -2.541 -6.585 -4.989 1.00 94.00 99 SER A CA 1
ATOM 759 C C . SER A 1 99 ? -2.189 -5.546 -6.031 1.00 94.00 99 SER A C 1
ATOM 761 O O . SER A 1 99 ? -1.749 -4.459 -5.678 1.00 94.00 99 SER A O 1
ATOM 763 N N . CYS A 1 100 ? -2.498 -5.825 -7.294 1.00 91.81 100 CYS A N 1
ATOM 764 C CA . CYS A 1 100 ? -2.543 -4.779 -8.310 1.00 91.81 100 CYS A CA 1
ATOM 765 C C . CYS A 1 100 ? -3.753 -3.871 -8.034 1.00 91.81 100 CYS A C 1
ATOM 767 O O . CYS A 1 100 ? -4.877 -4.374 -7.915 1.00 91.81 100 CYS A O 1
ATOM 769 N N . ASN A 1 101 ? -3.539 -2.557 -7.935 1.00 87.94 101 ASN A N 1
ATOM 770 C CA . ASN A 1 101 ? -4.607 -1.598 -7.639 1.00 87.94 101 ASN A CA 1
ATOM 771 C C . ASN A 1 101 ? -5.244 -1.054 -8.922 1.00 87.94 101 ASN A C 1
ATOM 773 O O . ASN A 1 101 ? -4.599 -0.967 -9.970 1.00 87.94 101 ASN A O 1
ATOM 777 N N . HIS A 1 102 ? -6.527 -0.719 -8.799 1.00 71.44 102 HIS A N 1
ATOM 778 C CA . HIS A 1 102 ? -7.450 -0.073 -9.735 1.00 71.44 102 HIS A CA 1
ATOM 779 C C . HIS A 1 102 ? -6.903 0.274 -11.133 1.00 71.44 102 HIS A C 1
ATOM 781 O O . HIS A 1 102 ? -6.695 1.449 -11.468 1.00 71.44 102 HIS A O 1
ATOM 787 N N . PRO A 1 103 ? -6.749 -0.723 -12.020 1.00 61.44 103 PRO A N 1
ATOM 788 C CA . PRO A 1 103 ? -6.378 -0.455 -13.399 1.00 61.44 103 PRO A CA 1
ATOM 789 C C . PRO A 1 103 ? -7.584 0.129 -14.152 1.00 61.44 103 PRO A C 1
ATOM 791 O O . PRO A 1 103 ? -8.438 -0.617 -14.621 1.00 61.44 103 PRO A O 1
ATOM 794 N N . ARG A 1 104 ? -7.618 1.462 -14.297 1.00 58.25 104 ARG A N 1
ATOM 795 C CA . ARG A 1 104 ? -8.660 2.295 -14.945 1.00 58.25 104 ARG A CA 1
ATOM 796 C C . ARG A 1 104 ? -10.121 2.093 -14.459 1.00 58.25 104 ARG A C 1
ATOM 798 O O . ARG A 1 104 ? -10.575 0.978 -14.219 1.00 58.25 104 ARG A O 1
ATOM 805 N N . PRO A 1 105 ? -10.938 3.168 -14.427 1.00 52.09 105 PRO A N 1
ATOM 806 C CA . PRO A 1 105 ? -10.614 4.555 -14.782 1.00 52.09 105 PRO A CA 1
ATOM 807 C C . PRO A 1 105 ? -10.081 5.408 -13.614 1.00 52.09 105 PRO A C 1
ATOM 809 O O . PRO A 1 105 ? -9.732 6.558 -13.846 1.00 52.09 105 PRO A O 1
ATOM 812 N N . PHE A 1 106 ? -10.015 4.876 -12.390 1.00 55.75 106 PHE A N 1
ATOM 813 C CA . PHE A 1 106 ? -9.757 5.663 -11.170 1.00 55.75 106 PHE A CA 1
ATOM 814 C C . PHE A 1 106 ? -8.288 5.715 -10.716 1.00 55.75 106 PHE A C 1
ATOM 816 O O . PHE A 1 106 ? -7.982 6.373 -9.731 1.00 55.75 106 PHE A O 1
ATOM 823 N N . GLY A 1 107 ? -7.372 5.095 -11.462 1.00 59.81 107 GLY A N 1
ATOM 824 C CA . GLY A 1 107 ? -5.929 5.232 -11.260 1.00 59.81 107 GLY A CA 1
ATOM 825 C C . GLY A 1 107 ? -5.144 5.094 -12.563 1.00 59.81 107 GLY A C 1
ATOM 826 O O . GLY A 1 107 ? -5.755 4.897 -13.625 1.00 59.81 107 GLY A O 1
ATOM 827 N N . PRO A 1 108 ? -3.804 5.224 -12.510 1.00 67.62 108 PRO A N 1
ATOM 828 C CA . PRO A 1 108 ? -2.977 5.127 -13.701 1.00 67.62 108 PRO A CA 1
ATOM 829 C C . PRO A 1 108 ? -3.128 3.761 -14.362 1.00 67.62 108 PRO A C 1
ATOM 831 O O . PRO A 1 108 ? -3.422 2.746 -13.727 1.00 67.62 108 PRO A O 1
ATOM 834 N N . GLU A 1 109 ? -2.928 3.742 -15.674 1.00 77.31 109 GLU A N 1
ATOM 835 C CA . GLU A 1 109 ? -2.904 2.493 -16.416 1.00 77.31 109 GLU A CA 1
ATOM 836 C C . GLU A 1 109 ? -1.753 1.619 -15.923 1.00 77.31 109 GLU A C 1
ATOM 838 O O . GLU A 1 109 ? -0.600 2.049 -15.926 1.00 77.31 109 GLU A O 1
ATOM 843 N N . TRP A 1 110 ? -2.072 0.383 -15.538 1.00 85.44 110 TRP A N 1
ATOM 844 C CA . TRP A 1 110 ? -1.058 -0.622 -15.263 1.00 85.44 110 TRP A CA 1
ATOM 845 C C . TRP A 1 110 ? -0.297 -0.940 -16.552 1.00 85.44 110 TRP A C 1
ATOM 847 O O . TRP A 1 110 ? -0.820 -1.617 -17.439 1.00 85.44 110 TRP A O 1
ATOM 857 N N . SER A 1 111 ? 0.934 -0.443 -16.655 1.00 87.56 111 SER A N 1
ATOM 858 C CA . SER A 1 111 ? 1.751 -0.529 -17.872 1.00 87.56 111 SER A CA 1
ATOM 859 C C . SER A 1 111 ? 2.898 -1.540 -17.757 1.00 87.56 111 SER A C 1
ATOM 861 O O . SER A 1 111 ? 3.866 -1.451 -18.510 1.00 87.56 111 SER A O 1
ATOM 863 N N . TYR A 1 112 ? 2.792 -2.497 -16.830 1.00 88.00 112 TYR A N 1
ATOM 864 C CA . TYR A 1 112 ? 3.756 -3.586 -16.637 1.00 88.00 112 TYR A CA 1
ATOM 865 C C . TYR A 1 112 ? 3.116 -4.952 -16.967 1.00 88.00 112 TYR A C 1
ATOM 867 O O . TYR A 1 112 ? 2.812 -5.728 -16.058 1.00 88.00 112 TYR A O 1
ATOM 875 N N . PRO A 1 113 ? 2.798 -5.235 -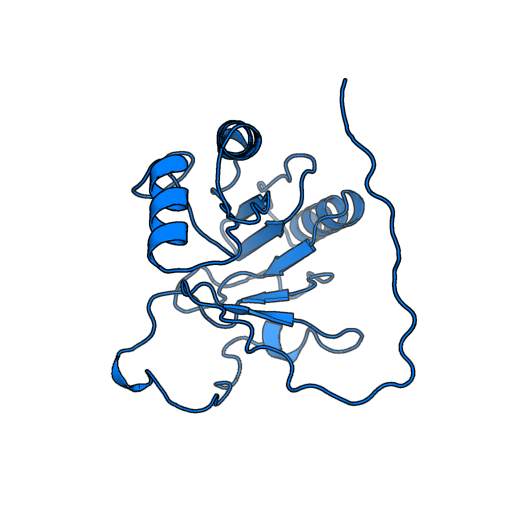18.246 1.00 86.06 113 PRO A N 1
ATOM 876 C CA . PRO A 1 113 ? 2.064 -6.440 -18.646 1.00 86.06 113 PRO A CA 1
ATOM 877 C C . PRO A 1 113 ? 2.800 -7.766 -18.399 1.00 86.06 113 PRO A C 1
ATOM 879 O O . PRO A 1 113 ? 2.146 -8.805 -18.400 1.00 86.06 113 PRO A O 1
ATOM 882 N N . GLU A 1 114 ? 4.123 -7.752 -18.224 1.00 89.31 114 GLU A N 1
ATOM 883 C CA . GLU A 1 114 ? 4.938 -8.960 -18.004 1.00 89.31 114 GLU A CA 1
ATOM 884 C C . GLU A 1 114 ? 5.147 -9.278 -16.519 1.00 89.31 114 GLU A C 1
ATOM 886 O O . GLU A 1 114 ? 5.618 -10.363 -16.187 1.00 89.31 114 GLU A O 1
ATOM 891 N N . VAL A 1 115 ? 4.775 -8.362 -15.621 1.00 90.62 115 VAL A N 1
ATOM 892 C CA . VAL A 1 115 ? 4.944 -8.553 -14.178 1.00 90.62 115 VAL A CA 1
ATOM 893 C C . VAL A 1 115 ? 3.910 -9.541 -13.650 1.00 90.62 115 VAL A C 1
ATOM 895 O O . VAL A 1 115 ? 2.711 -9.420 -13.910 1.00 90.62 115 VAL A O 1
ATOM 898 N N . THR A 1 116 ? 4.375 -10.507 -12.862 1.00 91.12 116 THR A N 1
ATOM 899 C CA . THR A 1 116 ? 3.560 -11.590 -12.293 1.00 91.12 116 THR A CA 1
ATOM 900 C C . THR A 1 116 ? 3.784 -11.726 -10.786 1.00 91.12 116 THR A C 1
ATOM 902 O O . THR A 1 116 ? 4.653 -11.073 -10.218 1.00 91.12 116 THR A O 1
ATOM 905 N N . GLY A 1 117 ? 2.991 -12.571 -10.118 1.00 90.19 117 GLY A N 1
ATOM 906 C CA . GLY A 1 117 ? 3.131 -12.855 -8.681 1.00 90.19 117 GLY A CA 1
ATOM 907 C C . GLY A 1 117 ? 2.109 -12.154 -7.782 1.00 90.19 117 GLY A C 1
ATOM 908 O O . GLY A 1 117 ? 2.099 -12.382 -6.574 1.00 90.19 117 GLY A O 1
ATOM 909 N N . PHE A 1 118 ? 1.209 -11.343 -8.348 1.00 91.31 118 PHE A N 1
ATOM 910 C CA . PHE A 1 118 ? 0.117 -10.738 -7.590 1.00 91.31 118 PHE A CA 1
ATOM 911 C C . PHE A 1 118 ? -0.860 -11.782 -7.041 1.00 91.31 118 PHE A C 1
ATOM 913 O O . PHE A 1 118 ? -1.339 -12.649 -7.770 1.00 91.31 118 PHE A O 1
ATOM 920 N N . HIS A 1 119 ? -1.213 -11.652 -5.761 1.00 93.38 119 HIS A N 1
ATOM 921 C CA . HIS A 1 119 ? -2.222 -12.500 -5.119 1.00 93.38 119 HIS A CA 1
ATOM 922 C C . HIS A 1 119 ? -3.648 -12.012 -5.405 1.00 93.38 119 HIS A C 1
ATOM 924 O O . HIS A 1 119 ? -4.599 -12.797 -5.456 1.00 93.38 119 HIS A O 1
ATOM 930 N N . CYS A 1 120 ? -3.796 -10.698 -5.560 1.00 91.00 120 CYS A N 1
ATOM 931 C CA . CYS A 1 120 ? -5.080 -10.024 -5.665 1.00 91.00 120 CYS A CA 1
ATOM 932 C C . CYS A 1 120 ? -5.087 -9.005 -6.808 1.00 91.00 120 CYS A C 1
ATOM 934 O O . CYS A 1 120 ? -4.045 -8.514 -7.253 1.00 91.00 120 CYS A O 1
ATOM 936 N N . ILE A 1 121 ? -6.294 -8.653 -7.242 1.00 87.00 121 ILE A N 1
ATOM 937 C CA . ILE A 1 121 ? -6.541 -7.484 -8.083 1.00 87.00 121 ILE A CA 1
ATOM 938 C C . ILE A 1 121 ? -7.727 -6.707 -7.528 1.00 87.00 121 ILE A C 1
ATOM 940 O O . ILE A 1 121 ? -8.759 -7.276 -7.151 1.00 87.00 121 ILE A O 1
ATOM 944 N N . GLU A 1 122 ? -7.587 -5.391 -7.489 1.00 85.62 122 GLU A N 1
ATOM 945 C CA . GLU A 1 122 ? -8.684 -4.505 -7.153 1.00 85.62 122 GLU A CA 1
ATOM 946 C C . GLU A 1 122 ? -9.633 -4.378 -8.344 1.00 85.62 122 GLU A C 1
ATOM 948 O O . GLU A 1 122 ? -9.305 -3.813 -9.388 1.00 85.62 122 GLU A O 1
ATOM 953 N N . VAL A 1 123 ? -10.831 -4.933 -8.182 1.00 81.25 123 VAL A N 1
ATOM 954 C CA . VAL A 1 123 ? -11.874 -4.912 -9.219 1.00 81.25 123 VAL A CA 1
ATOM 955 C C . VAL A 1 123 ? -12.799 -3.707 -9.082 1.00 81.25 123 VAL A C 1
ATOM 957 O O . VAL A 1 123 ? -13.566 -3.413 -9.998 1.00 81.25 123 VAL A O 1
ATOM 960 N N . TRP A 1 124 ? -12.753 -3.029 -7.932 1.00 78.19 124 TRP A N 1
ATOM 961 C CA . TRP A 1 124 ? -13.570 -1.862 -7.645 1.00 78.19 124 TRP A CA 1
ATOM 962 C C . TRP A 1 124 ? -12.840 -0.866 -6.746 1.00 78.19 124 TRP A C 1
ATOM 964 O O . TRP A 1 124 ? -12.458 -1.197 -5.620 1.00 78.19 124 TRP A O 1
ATOM 974 N N . ASN A 1 125 ? -12.766 0.376 -7.219 1.00 77.88 125 ASN A N 1
ATOM 975 C CA . ASN A 1 125 ? -12.225 1.516 -6.497 1.00 77.88 125 ASN A CA 1
ATOM 976 C C . ASN A 1 125 ? -13.161 2.717 -6.635 1.00 77.88 125 ASN A C 1
ATOM 978 O O . ASN A 1 125 ? -13.724 2.948 -7.704 1.00 77.88 125 ASN A O 1
ATOM 982 N N . GLY A 1 126 ? -13.338 3.460 -5.545 1.00 72.44 126 GLY A N 1
ATOM 983 C CA . GLY A 1 126 ? -14.211 4.627 -5.503 1.00 72.44 126 GLY A CA 1
ATOM 984 C C . GLY A 1 126 ? -15.629 4.354 -4.981 1.00 72.44 126 GLY A C 1
ATOM 985 O O . GLY A 1 126 ? -15.980 3.221 -4.620 1.00 72.44 126 GLY A O 1
ATOM 986 N N . PRO A 1 127 ? -16.447 5.418 -4.879 1.00 67.19 127 PRO A N 1
ATOM 987 C CA . PRO A 1 127 ? -17.770 5.360 -4.282 1.00 67.19 127 PRO A CA 1
ATOM 988 C C . PRO A 1 127 ? -18.695 4.458 -5.087 1.00 67.19 127 PRO A C 1
ATOM 990 O O . PRO A 1 127 ? -18.668 4.411 -6.315 1.00 67.19 127 PRO A O 1
ATOM 993 N N . TRP A 1 128 ? -19.550 3.754 -4.365 1.00 63.28 128 TRP A N 1
ATOM 994 C CA . TRP A 1 128 ? -20.504 2.847 -4.963 1.00 63.28 128 TRP A CA 1
ATOM 995 C C . TRP A 1 128 ? -21.703 3.640 -5.518 1.00 63.28 128 TRP A C 1
ATOM 997 O O . TRP A 1 128 ? -22.287 4.430 -4.766 1.00 63.28 128 TRP A O 1
ATOM 1007 N N . PRO A 1 129 ? -22.081 3.490 -6.804 1.00 60.38 129 PRO A N 1
ATOM 1008 C CA . PRO A 1 129 ? -23.158 4.279 -7.385 1.00 60.38 129 PRO A CA 1
ATOM 1009 C C . PRO A 1 129 ? -24.486 3.992 -6.662 1.00 60.38 129 PRO A C 1
ATOM 1011 O O . PRO A 1 129 ? -24.782 2.833 -6.362 1.00 60.38 129 PRO A O 1
ATOM 1014 N N . PRO A 1 130 ? -25.321 5.016 -6.397 1.00 54.03 130 PRO A N 1
ATOM 1015 C CA . PRO A 1 130 ? -26.560 4.851 -5.630 1.00 54.03 130 PRO A CA 1
ATOM 1016 C C . PRO A 1 130 ? -27.528 3.813 -6.215 1.00 54.03 130 PRO A C 1
ATOM 1018 O O . PRO A 1 130 ? -28.281 3.183 -5.482 1.00 54.03 130 PRO A O 1
ATOM 1021 N N . THR A 1 131 ? -27.507 3.622 -7.537 1.00 53.69 131 THR A N 1
ATOM 1022 C CA . THR A 1 131 ? -28.468 2.799 -8.288 1.00 53.69 131 THR A CA 1
ATOM 1023 C C . THR A 1 131 ? -28.308 1.302 -8.102 1.00 53.69 131 THR A C 1
ATOM 1025 O O . THR A 1 131 ? -29.213 0.545 -8.433 1.00 53.69 131 THR A O 1
ATOM 1028 N N . GLU A 1 132 ? -27.168 0.858 -7.598 1.00 52.81 132 GLU A N 1
ATOM 1029 C CA . GLU A 1 132 ? -26.891 -0.563 -7.473 1.00 52.81 132 GLU A CA 1
ATOM 1030 C C . GLU A 1 132 ? -27.115 -1.023 -6.012 1.00 52.81 132 GLU A C 1
ATOM 1032 O O . GLU A 1 132 ? -26.853 -2.177 -5.691 1.00 52.81 132 GLU A O 1
ATOM 1037 N N . GLN A 1 133 ? -27.416 -0.110 -5.054 1.00 44.50 133 GLN A N 1
ATOM 1038 C CA . GLN A 1 133 ? -27.241 -0.383 -3.610 1.00 44.50 133 GLN A CA 1
ATOM 1039 C C . GLN A 1 133 ? -28.299 -1.403 -3.173 1.00 44.50 133 GLN A C 1
ATOM 1041 O O . GLN A 1 133 ? -29.429 -1.046 -2.861 1.00 44.50 133 GLN A O 1
ATOM 1046 N N . GLY A 1 134 ? -27.945 -2.691 -3.226 1.00 41.84 134 GLY A N 1
ATOM 1047 C CA . GLY A 1 134 ? -28.863 -3.818 -3.028 1.00 41.84 134 GLY A CA 1
ATOM 1048 C C . GLY A 1 134 ? -28.978 -4.797 -4.207 1.00 41.84 134 GLY A C 1
ATOM 1049 O O . GLY A 1 134 ? -29.724 -5.772 -4.102 1.00 41.84 134 GLY A O 1
ATOM 1050 N N . SER A 1 135 ? -28.258 -4.602 -5.317 1.00 37.25 135 SER A N 1
ATOM 1051 C CA . SER A 1 135 ? -28.250 -5.540 -6.443 1.00 37.25 135 SER A CA 1
ATOM 1052 C C . SER A 1 135 ? -27.291 -6.717 -6.194 1.00 37.25 135 SER A C 1
ATOM 1054 O O . SER A 1 135 ? -26.152 -6.586 -5.745 1.00 37.25 135 SER A O 1
ATOM 1056 N N . ARG A 1 136 ? -27.782 -7.933 -6.462 1.00 36.94 136 ARG A N 1
ATOM 1057 C CA . ARG A 1 136 ? -27.005 -9.175 -6.367 1.00 36.94 136 ARG A CA 1
ATOM 1058 C C . ARG A 1 136 ? -25.904 -9.154 -7.432 1.00 36.94 136 ARG A C 1
ATOM 1060 O O . ARG A 1 136 ? -26.223 -9.129 -8.619 1.00 36.94 136 ARG A O 1
ATOM 1067 N N . TRP A 1 137 ? -24.648 -9.193 -6.983 1.00 37.41 137 TRP A N 1
ATOM 1068 C CA . TRP A 1 137 ? -23.403 -9.203 -7.762 1.00 37.41 137 TRP A CA 1
ATOM 1069 C C . TRP A 1 137 ? -23.545 -9.637 -9.231 1.00 37.41 137 TRP A C 1
ATOM 1071 O O . TRP A 1 137 ? -23.810 -10.804 -9.532 1.00 37.41 137 TRP A O 1
ATOM 1081 N N . ARG A 1 138 ? -23.260 -8.713 -10.152 1.00 32.03 138 ARG A N 1
ATOM 1082 C CA . ARG A 1 138 ? -22.833 -9.021 -11.520 1.00 32.03 138 ARG A CA 1
ATOM 1083 C C . ARG A 1 138 ? -21.411 -8.499 -11.657 1.00 32.03 138 ARG A C 1
ATOM 1085 O O . ARG A 1 138 ? -21.215 -7.294 -11.739 1.00 32.03 138 ARG A O 1
ATOM 1092 N N . ILE A 1 139 ? -20.424 -9.396 -11.638 1.00 37.88 139 ILE A N 1
ATOM 1093 C CA . ILE A 1 139 ? -19.033 -9.039 -11.937 1.00 37.88 139 ILE A CA 1
ATOM 1094 C C . ILE A 1 139 ? -19.035 -8.428 -13.344 1.00 37.88 139 ILE A C 1
ATOM 1096 O O . ILE A 1 139 ? -19.269 -9.127 -14.334 1.00 37.88 139 ILE A O 1
ATOM 1100 N N . GLY A 1 140 ? -18.859 -7.107 -13.427 1.00 36.31 140 GLY A N 1
ATOM 1101 C CA . GLY A 1 140 ? -18.622 -6.422 -14.690 1.00 36.31 140 GLY A CA 1
ATOM 1102 C C . GLY A 1 140 ? -17.385 -7.028 -15.344 1.00 36.31 140 GLY A C 1
ATOM 1103 O O . GLY A 1 140 ? -16.429 -7.384 -14.655 1.00 36.31 140 GLY A O 1
ATOM 1104 N N . LYS A 1 141 ? -17.416 -7.211 -16.669 1.00 32.28 141 LYS A N 1
ATOM 1105 C CA . LYS A 1 141 ? -16.276 -7.784 -17.395 1.00 32.28 141 LYS A CA 1
ATOM 1106 C C . LYS A 1 141 ? -15.014 -6.990 -17.037 1.00 32.28 141 LYS A C 1
ATOM 1108 O O . LYS A 1 141 ? -15.065 -5.763 -17.133 1.00 32.28 141 LYS A O 1
ATOM 1113 N N . PRO A 1 142 ? -13.898 -7.651 -16.688 1.00 38.56 142 PRO A N 1
ATOM 1114 C CA . PRO A 1 142 ? -12.669 -6.938 -16.402 1.00 38.56 142 PRO A CA 1
ATOM 1115 C C . PRO A 1 142 ? -12.291 -6.039 -17.583 1.00 38.56 142 PRO A C 1
ATOM 1117 O O . PRO A 1 142 ? -12.273 -6.494 -18.739 1.00 38.56 142 PRO A O 1
ATOM 1120 N N . SER A 1 143 ? -12.061 -4.757 -17.290 1.00 38.41 143 SER A N 1
ATOM 1121 C CA . SER A 1 143 ? -11.735 -3.714 -18.269 1.00 38.41 143 SER A CA 1
ATOM 1122 C C . SER A 1 143 ? -10.312 -3.862 -18.812 1.00 38.41 143 SER A C 1
ATOM 1124 O O . SER A 1 143 ? -10.057 -3.479 -19.952 1.00 38.41 143 SER A O 1
ATOM 1126 N N . SER A 1 144 ? -9.404 -4.466 -18.040 1.00 43.62 144 SER A N 1
ATOM 1127 C CA . SER A 1 144 ? -7.998 -4.636 -18.401 1.00 43.62 144 SER A CA 1
ATOM 1128 C C . SER A 1 144 ? -7.675 -6.062 -18.865 1.00 43.62 144 SER A C 1
ATOM 1130 O O . SER A 1 144 ? -8.230 -7.052 -18.383 1.00 43.62 144 SER A O 1
ATOM 1132 N N . LYS A 1 145 ? -6.740 -6.165 -19.818 1.00 40.47 145 LYS A N 1
ATOM 1133 C CA . LYS A 1 145 ? -6.143 -7.430 -20.277 1.00 40.47 145 LYS A CA 1
ATOM 1134 C C . LYS A 1 145 ? -5.460 -8.186 -19.119 1.00 40.47 145 LYS A C 1
ATOM 1136 O O . LYS A 1 145 ? -5.576 -9.400 -19.034 1.00 40.47 145 LYS A O 1
ATOM 1141 N N . LEU A 1 146 ? -4.888 -7.452 -18.160 1.00 44.12 146 LEU A N 1
ATOM 1142 C CA . LEU A 1 146 ? -4.256 -7.979 -16.945 1.00 44.12 146 LEU A CA 1
ATOM 1143 C C . LEU A 1 146 ? -5.200 -8.863 -16.111 1.00 44.12 146 LEU A C 1
ATOM 1145 O O . LEU A 1 146 ? -4.848 -9.972 -15.726 1.00 44.12 146 LEU A O 1
ATOM 1149 N N . ALA A 1 147 ? -6.440 -8.424 -15.895 1.00 42.66 147 ALA A N 1
ATOM 1150 C CA . ALA A 1 147 ? -7.424 -9.198 -15.140 1.00 42.66 147 ALA A CA 1
ATOM 1151 C C . ALA A 1 147 ? -7.903 -10.474 -15.867 1.00 42.66 147 ALA A C 1
ATOM 1153 O O . ALA A 1 147 ? -8.539 -11.326 -15.250 1.00 42.66 147 ALA A O 1
ATOM 1154 N N . ARG A 1 148 ? -7.629 -10.599 -17.174 1.00 42.56 148 ARG A N 1
ATOM 1155 C CA . ARG A 1 148 ? -7.951 -11.784 -17.988 1.00 42.56 148 ARG A CA 1
ATOM 1156 C C . ARG A 1 148 ? -6.776 -12.761 -18.077 1.00 42.56 148 ARG A C 1
ATOM 1158 O O . ARG A 1 148 ? -7.017 -13.962 -18.119 1.00 42.56 148 ARG A O 1
ATOM 1165 N N . ASP A 1 149 ? -5.546 -12.249 -18.057 1.00 41.97 149 ASP A N 1
ATOM 1166 C CA . ASP A 1 149 ? -4.328 -13.036 -18.282 1.00 41.97 149 ASP A CA 1
ATOM 1167 C C . ASP A 1 149 ? -3.668 -13.532 -16.972 1.00 41.97 149 ASP A C 1
ATOM 1169 O O . ASP A 1 149 ? -2.932 -14.517 -16.999 1.00 41.97 149 ASP A O 1
ATOM 1173 N N . MET A 1 150 ? -3.979 -12.951 -15.800 1.00 48.81 150 MET A N 1
ATOM 1174 C CA . MET A 1 150 ? -3.421 -13.371 -14.492 1.00 48.81 150 MET A CA 1
ATOM 1175 C C . MET A 1 150 ? -3.992 -14.693 -13.920 1.00 48.81 150 MET A C 1
ATOM 1177 O O . MET A 1 150 ? -3.907 -14.939 -12.721 1.00 48.81 150 MET A O 1
ATOM 1181 N N . SER A 1 151 ? -4.548 -15.581 -14.754 1.00 38.19 151 SER A N 1
ATOM 1182 C CA . SER A 1 151 ? -5.050 -16.899 -14.330 1.00 38.19 151 SER A CA 1
ATOM 1183 C C . SER A 1 151 ? -4.532 -18.069 -15.186 1.00 38.19 151 SER A C 1
ATOM 1185 O O . SER A 1 151 ? -5.314 -18.660 -15.936 1.00 38.19 151 SER A O 1
ATOM 1187 N N . PRO A 1 152 ? -3.267 -18.504 -15.019 1.00 32.16 152 PRO A N 1
ATOM 1188 C CA . PRO A 1 152 ? -2.905 -19.879 -15.370 1.00 32.16 152 PRO A CA 1
ATOM 1189 C C . PRO A 1 152 ? -2.695 -20.796 -14.152 1.00 32.16 152 PRO A C 1
ATOM 1191 O O . PRO A 1 152 ? -2.752 -22.010 -14.320 1.00 32.16 152 PRO A O 1
ATOM 1194 N N . SER A 1 153 ? -2.451 -20.269 -12.941 1.00 34.56 153 SER A N 1
ATOM 1195 C CA . SER A 1 153 ? -1.878 -21.084 -11.847 1.00 34.56 153 SER A CA 1
ATOM 1196 C C . SER A 1 153 ? -2.392 -20.845 -10.416 1.00 34.56 153 SER A C 1
ATOM 1198 O O . SER A 1 153 ? -2.014 -21.607 -9.528 1.00 34.56 153 SER A O 1
ATOM 1200 N N . GLY A 1 154 ? -3.270 -19.875 -10.137 1.00 35.50 154 GLY A N 1
ATOM 1201 C CA . GLY A 1 154 ? -3.726 -19.638 -8.760 1.00 35.50 154 GLY A CA 1
ATOM 1202 C C . GLY A 1 154 ? -4.908 -18.681 -8.655 1.00 35.50 154 GLY A C 1
ATOM 1203 O O . GLY A 1 154 ? -5.083 -17.803 -9.492 1.00 35.50 154 GLY A O 1
ATOM 1204 N N . ALA A 1 155 ? -5.753 -18.880 -7.642 1.00 36.94 155 ALA A N 1
ATOM 1205 C CA . ALA A 1 155 ? -6.954 -18.085 -7.412 1.00 36.94 155 ALA A CA 1
ATOM 1206 C C . ALA A 1 155 ? -6.599 -16.625 -7.078 1.00 36.94 155 ALA A C 1
ATOM 1208 O O . ALA A 1 155 ? -6.233 -16.317 -5.946 1.00 36.94 155 ALA A O 1
ATOM 1209 N N . VAL A 1 156 ?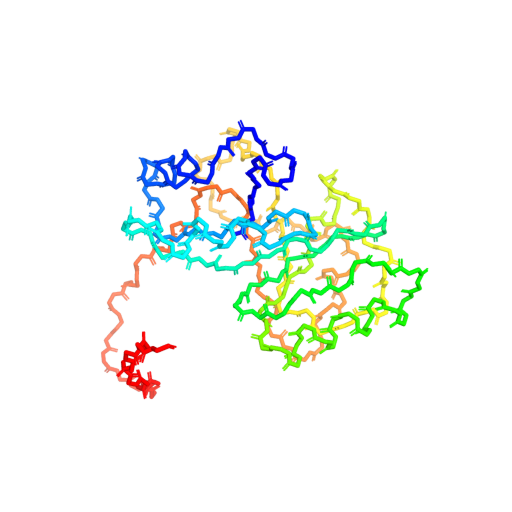 -6.731 -15.723 -8.053 1.00 42.62 156 VAL A N 1
ATOM 1210 C CA . VAL A 1 156 ? -6.651 -14.278 -7.811 1.00 42.62 156 VAL A CA 1
ATOM 1211 C C . VAL A 1 156 ? -7.884 -13.857 -7.018 1.00 42.62 156 VAL A C 1
ATOM 1213 O O . VAL A 1 156 ? -9.019 -14.056 -7.461 1.00 42.62 156 VAL A O 1
ATOM 1216 N N . THR A 1 157 ? -7.677 -13.275 -5.837 1.00 55.69 157 THR A N 1
ATOM 1217 C CA . THR A 1 157 ? -8.790 -12.769 -5.023 1.00 55.69 157 THR A CA 1
ATOM 1218 C C . THR A 1 157 ? -9.154 -11.353 -5.465 1.00 55.69 157 THR A C 1
ATOM 1220 O O . THR A 1 157 ? -8.309 -10.461 -5.512 1.00 55.69 157 THR A O 1
ATOM 1223 N N . ALA A 1 158 ? -10.428 -11.144 -5.794 1.00 53.19 158 ALA A N 1
ATOM 1224 C CA . ALA A 1 158 ? -10.967 -9.822 -6.075 1.00 53.19 158 ALA A CA 1
ATOM 1225 C C . ALA A 1 158 ? -11.154 -9.044 -4.765 1.00 53.19 158 ALA A C 1
ATOM 1227 O O . ALA A 1 158 ? -11.821 -9.528 -3.848 1.00 53.19 158 ALA A O 1
ATOM 1228 N N . ILE A 1 159 ? -10.603 -7.834 -4.690 1.00 55.59 159 ILE A N 1
ATOM 1229 C CA . ILE A 1 159 ? -10.792 -6.929 -3.548 1.00 55.59 159 ILE A CA 1
ATOM 1230 C C . ILE A 1 159 ? -11.575 -5.681 -3.969 1.00 55.59 159 ILE A C 1
ATOM 1232 O O . ILE A 1 159 ? -11.485 -5.233 -5.114 1.00 55.59 159 ILE A O 1
ATOM 1236 N N . SER A 1 160 ? -12.347 -5.129 -3.030 1.00 51.28 160 SER A N 1
ATOM 1237 C CA . SER A 1 160 ? -13.064 -3.861 -3.182 1.00 51.28 160 SER A CA 1
ATOM 1238 C C . SER A 1 160 ? -12.593 -2.862 -2.130 1.00 51.28 160 SER A C 1
ATOM 1240 O O . SER A 1 160 ? -12.401 -3.215 -0.961 1.00 51.28 160 SER A O 1
ATOM 1242 N N . THR A 1 161 ? -12.439 -1.607 -2.544 1.00 54.16 161 THR A N 1
ATOM 1243 C CA . THR A 1 161 ? -12.002 -0.499 -1.680 1.00 54.16 161 THR A CA 1
ATOM 1244 C C . THR A 1 161 ? -13.156 0.266 -1.039 1.00 54.16 161 THR A C 1
ATOM 1246 O O . THR A 1 161 ? -12.944 1.098 -0.158 1.00 54.16 161 THR A O 1
ATOM 1249 N N . THR A 1 162 ? -14.409 -0.053 -1.375 1.00 45.53 162 THR A N 1
ATOM 1250 C CA . THR A 1 162 ? -15.539 0.568 -0.675 1.00 45.53 162 THR A CA 1
ATOM 1251 C C . THR A 1 162 ? -15.638 0.077 0.765 1.00 45.53 162 THR A C 1
ATOM 1253 O O . THR A 1 162 ? -15.443 -1.101 1.055 1.00 45.53 162 THR A O 1
ATOM 1256 N N . MET A 1 163 ? -15.950 1.008 1.671 1.00 36.59 163 MET A N 1
ATOM 1257 C CA . MET A 1 163 ? -15.947 0.857 3.131 1.00 36.59 163 MET A CA 1
ATOM 1258 C C . MET A 1 163 ? -17.000 -0.112 3.715 1.00 36.59 163 MET A C 1
ATOM 1260 O O . MET A 1 163 ? -17.501 0.083 4.818 1.00 36.59 163 MET A O 1
ATOM 1264 N N . SER A 1 164 ? -17.350 -1.179 3.005 1.00 36.22 164 SER A N 1
ATOM 1265 C CA . SER A 1 164 ? -18.114 -2.287 3.557 1.00 36.22 164 SER A CA 1
ATOM 1266 C C . SER A 1 164 ? -17.827 -3.550 2.753 1.00 36.22 164 SER A C 1
ATOM 1268 O O . SER A 1 164 ? -18.503 -3.860 1.776 1.00 36.22 164 SER A O 1
ATOM 1270 N N . THR A 1 165 ? -16.817 -4.306 3.176 1.00 35.16 165 THR A N 1
ATOM 1271 C CA . THR A 1 165 ? -16.823 -5.754 2.943 1.00 35.16 165 THR A CA 1
ATOM 1272 C C . THR A 1 165 ? -17.471 -6.366 4.171 1.00 35.16 165 THR A C 1
ATOM 1274 O O . THR A 1 165 ? -16.796 -6.704 5.137 1.00 35.16 165 THR A O 1
ATOM 1277 N N . THR A 1 166 ? -18.798 -6.457 4.172 1.00 28.53 166 THR A N 1
ATOM 1278 C CA . THR A 1 166 ? -19.484 -7.341 5.113 1.00 28.53 166 THR A CA 1
ATOM 1279 C C . THR A 1 166 ? -19.256 -8.770 4.632 1.00 28.53 166 THR A C 1
ATOM 1281 O O . THR A 1 166 ? -19.829 -9.214 3.635 1.00 28.53 166 THR A O 1
ATOM 1284 N N . LEU A 1 167 ? -18.388 -9.510 5.324 1.00 28.41 167 LEU A N 1
ATOM 1285 C CA . LEU A 1 167 ? -18.380 -10.964 5.211 1.00 28.41 167 LEU A CA 1
ATOM 1286 C C . LEU A 1 167 ? -19.714 -11.447 5.782 1.00 28.41 167 LEU A C 1
ATOM 1288 O O . LEU A 1 167 ? -19.934 -11.434 6.991 1.00 28.41 167 LEU A O 1
ATOM 1292 N N . SER A 1 168 ? -20.638 -11.823 4.898 1.00 25.42 168 SER A N 1
ATOM 1293 C CA . SER A 1 168 ? -21.879 -12.473 5.311 1.00 25.42 168 SER A CA 1
ATOM 1294 C C . SER A 1 168 ? -21.511 -13.726 6.103 1.00 25.42 168 SER A C 1
ATOM 1296 O O . SER A 1 168 ? -20.744 -14.562 5.622 1.00 25.42 168 SER A O 1
ATOM 1298 N N . SER A 1 169 ? -22.010 -13.821 7.336 1.00 26.20 169 SER A N 1
ATOM 1299 C CA . SER A 1 169 ? -21.750 -14.936 8.245 1.00 26.20 169 SER A CA 1
ATOM 1300 C C . SER A 1 169 ? -21.970 -16.280 7.541 1.00 26.20 169 SER A C 1
ATOM 1302 O O . SER A 1 169 ? -22.935 -16.409 6.783 1.00 26.20 169 SER A O 1
ATOM 1304 N N . PRO A 1 170 ? -21.135 -17.306 7.785 1.00 33.25 170 PRO A N 1
ATOM 1305 C CA . PRO A 1 170 ? -21.376 -18.605 7.192 1.00 33.25 170 PRO A CA 1
ATOM 1306 C C . PRO A 1 170 ? -22.659 -19.176 7.790 1.00 33.25 170 PRO A C 1
ATOM 1308 O O . PRO A 1 170 ? -22.752 -19.440 8.993 1.00 33.25 170 PRO A O 1
ATOM 1311 N N . THR A 1 171 ? -23.653 -19.382 6.928 1.00 30.75 171 THR A N 1
ATOM 1312 C CA . THR A 1 171 ? -24.750 -20.310 7.174 1.00 30.75 171 THR A CA 1
ATOM 1313 C C . THR A 1 171 ? -24.140 -21.591 7.726 1.00 30.75 171 THR A C 1
ATOM 1315 O O . THR A 1 171 ? -23.217 -22.151 7.135 1.00 30.75 171 THR A O 1
ATOM 1318 N N . ARG A 1 172 ? -24.617 -22.004 8.901 1.00 28.27 172 ARG A N 1
ATOM 1319 C CA . ARG A 1 172 ? -24.155 -23.169 9.655 1.00 28.27 172 ARG A CA 1
ATOM 1320 C C . ARG A 1 172 ? -24.173 -24.413 8.755 1.00 28.27 172 ARG A C 1
ATOM 1322 O O . ARG A 1 172 ? -25.200 -25.072 8.632 1.00 28.27 172 ARG A O 1
ATOM 1329 N N . LEU A 1 173 ? -23.040 -24.726 8.129 1.00 28.23 173 LEU A N 1
ATOM 1330 C CA . LEU A 1 173 ? -22.816 -26.000 7.460 1.00 28.23 173 LEU A CA 1
ATOM 1331 C C . LEU A 1 173 ? -22.427 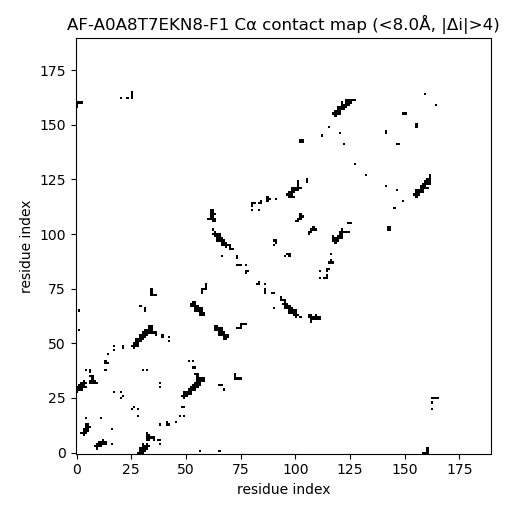-27.025 8.521 1.00 28.23 173 LEU A C 1
ATOM 1333 O O . LEU A 1 173 ? -21.559 -26.796 9.365 1.00 28.23 173 LEU A O 1
ATOM 1337 N N . SER A 1 174 ? -23.163 -28.130 8.507 1.00 28.11 174 SER A N 1
ATOM 1338 C CA . SER A 1 174 ? -23.009 -29.273 9.391 1.00 28.11 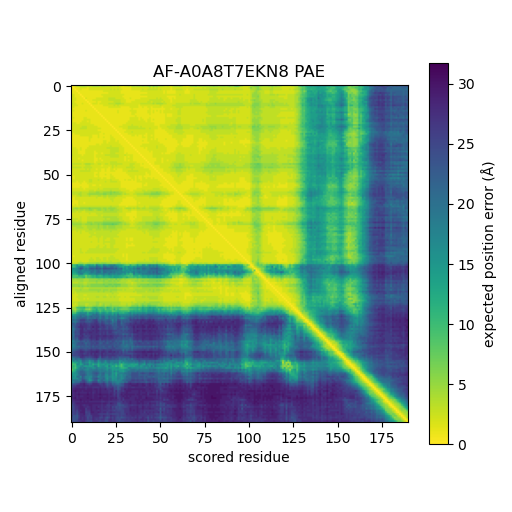174 SER A CA 1
ATOM 1339 C C . SER A 1 174 ? -21.586 -29.822 9.376 1.00 28.11 174 SER A C 1
ATOM 1341 O O . SER A 1 174 ? -20.931 -29.897 8.340 1.00 28.11 174 SER A O 1
ATOM 1343 N N . SER A 1 175 ? -21.158 -30.263 10.553 1.00 33.09 175 SER A N 1
ATOM 1344 C CA . SER A 1 175 ? -19.916 -30.968 10.840 1.00 33.09 175 SER A CA 1
ATOM 1345 C C . SER A 1 175 ? -19.589 -32.073 9.831 1.00 33.09 175 SER A C 1
ATOM 1347 O O . SER A 1 175 ? -20.228 -33.122 9.835 1.00 33.09 175 SER A O 1
ATOM 1349 N N . SER A 1 176 ? -18.553 -31.875 9.020 1.00 30.70 176 SER A N 1
ATOM 1350 C CA . SER A 1 176 ? -17.451 -32.834 8.854 1.00 30.70 176 SER A CA 1
ATOM 1351 C C . SER A 1 176 ? -16.418 -32.313 7.843 1.00 30.70 176 SER A C 1
ATOM 1353 O O . SER A 1 176 ? -16.744 -31.928 6.728 1.00 30.70 176 SER A O 1
ATOM 1355 N N . THR A 1 177 ? -15.154 -32.341 8.277 1.00 35.22 177 THR A N 1
ATOM 1356 C CA . THR A 1 177 ? -13.941 -32.420 7.442 1.00 35.22 177 THR A CA 1
ATOM 1357 C C . THR A 1 177 ? -13.448 -31.151 6.724 1.00 35.22 177 THR A C 1
ATOM 1359 O O . THR A 1 177 ? -13.543 -31.044 5.509 1.00 35.22 177 THR A O 1
ATOM 1362 N N . VAL A 1 178 ? -12.755 -30.265 7.459 1.00 31.34 178 VAL A N 1
ATOM 1363 C CA . VAL A 1 178 ? -11.584 -29.507 6.952 1.00 31.34 178 VAL A CA 1
ATOM 1364 C C . VAL A 1 178 ? -10.554 -29.380 8.097 1.00 31.34 178 VAL A C 1
ATOM 1366 O O . VAL A 1 178 ? -10.959 -29.048 9.215 1.00 31.34 178 VAL A O 1
ATOM 1369 N N . PRO A 1 179 ? -9.247 -29.656 7.898 1.00 28.06 179 PRO A N 1
ATOM 1370 C CA . PRO A 1 179 ? -8.250 -29.568 8.965 1.00 28.06 179 PRO A CA 1
ATOM 1371 C C . PRO A 1 179 ? -8.026 -28.115 9.401 1.00 28.06 179 PRO A C 1
ATOM 1373 O O . PRO A 1 179 ? -7.694 -27.248 8.598 1.00 28.06 179 PRO A O 1
ATOM 1376 N N . ALA A 1 180 ? -8.186 -27.859 10.698 1.00 28.38 180 ALA A N 1
ATOM 1377 C CA . ALA A 1 180 ? -7.912 -26.570 11.314 1.00 28.38 180 ALA A CA 1
ATOM 1378 C C . ALA A 1 180 ? -6.407 -26.256 11.296 1.00 28.38 180 ALA A C 1
ATOM 1380 O O . ALA A 1 180 ? -5.616 -26.953 11.937 1.00 28.38 180 ALA A O 1
ATOM 1381 N N . ILE A 1 181 ? -6.019 -25.151 10.655 1.00 26.72 181 ILE A N 1
ATOM 1382 C CA . ILE A 1 181 ? -4.730 -24.499 10.905 1.00 26.72 181 ILE A CA 1
ATOM 1383 C C . ILE A 1 181 ? -4.803 -23.895 12.313 1.00 26.72 181 ILE A C 1
ATOM 1385 O O . ILE A 1 181 ? -5.289 -22.788 12.534 1.00 26.72 181 ILE A O 1
ATOM 1389 N N . ARG A 1 182 ? -4.359 -24.666 13.308 1.00 25.58 182 ARG A N 1
ATOM 1390 C CA . ARG A 1 182 ? -4.052 -24.164 14.648 1.00 25.58 182 ARG A CA 1
ATOM 1391 C C . ARG A 1 182 ? -2.641 -23.591 14.623 1.00 25.58 182 ARG A C 1
ATOM 1393 O O . ARG A 1 182 ? -1.689 -24.362 14.663 1.00 25.58 182 ARG A O 1
ATOM 1400 N N . HIS A 1 183 ? -2.493 -22.269 14.678 1.00 30.64 183 HIS A N 1
ATOM 1401 C CA . HIS A 1 183 ? -1.246 -21.672 15.155 1.00 30.64 183 HIS A CA 1
ATOM 1402 C C . HIS A 1 183 ? -1.464 -20.771 16.369 1.00 30.64 183 HIS A C 1
ATOM 1404 O O . HIS A 1 183 ? -2.417 -20.007 16.488 1.00 30.64 183 HIS A O 1
ATOM 1410 N N . ARG A 1 184 ? -0.587 -21.023 17.338 1.00 26.08 184 ARG A N 1
ATOM 1411 C CA . ARG A 1 184 ? -0.610 -20.593 18.730 1.00 26.08 184 ARG A CA 1
ATOM 1412 C C . ARG A 1 184 ? -0.350 -19.093 18.837 1.00 26.08 184 ARG A C 1
ATOM 1414 O O . ARG A 1 184 ? 0.583 -18.588 18.222 1.00 26.08 184 ARG A O 1
ATOM 1421 N N . ARG A 1 185 ? -1.102 -18.429 19.719 1.00 28.23 185 ARG A N 1
ATOM 1422 C CA . ARG A 1 185 ? -0.758 -17.115 20.273 1.00 28.23 185 ARG A CA 1
ATOM 1423 C C . ARG A 1 185 ? 0.666 -17.181 20.838 1.00 28.23 185 ARG A C 1
ATOM 1425 O O . ARG A 1 185 ? 0.925 -17.993 21.727 1.00 28.23 185 ARG A O 1
ATOM 1432 N N . ARG A 1 186 ? 1.579 -16.348 20.342 1.00 26.02 186 ARG A N 1
ATOM 1433 C CA . ARG A 1 186 ? 2.799 -15.982 21.067 1.00 26.02 186 ARG A CA 1
ATOM 1434 C C . ARG A 1 186 ? 2.827 -14.465 21.179 1.00 26.02 186 ARG A C 1
ATOM 1436 O O . ARG A 1 186 ? 2.808 -13.771 20.170 1.00 26.02 186 ARG A O 1
ATOM 1443 N N . CYS A 1 187 ? 2.806 -14.002 22.426 1.00 24.45 187 CYS A N 1
ATOM 1444 C CA . CYS A 1 187 ? 3.155 -12.647 22.822 1.00 24.45 187 CYS A CA 1
ATOM 1445 C C . CYS A 1 187 ? 4.494 -12.250 22.201 1.00 24.45 187 CYS A C 1
ATOM 1447 O O . CYS A 1 187 ? 5.455 -13.011 22.304 1.00 24.45 187 CYS A O 1
ATOM 1449 N N . TRP A 1 188 ? 4.563 -11.042 21.656 1.00 23.67 188 TRP A N 1
ATOM 1450 C CA . TRP A 1 188 ? 5.824 -10.354 21.424 1.00 23.67 188 TRP A CA 1
ATOM 1451 C C . TRP A 1 188 ? 5.932 -9.229 22.455 1.00 23.67 188 TRP A C 1
ATOM 1453 O O . TRP A 1 188 ? 5.251 -8.215 22.367 1.00 23.67 188 TRP A O 1
ATOM 1463 N N . MET A 1 189 ? 6.742 -9.478 23.483 1.00 22.92 189 MET A N 1
ATOM 1464 C CA . MET A 1 189 ? 7.411 -8.458 24.286 1.00 22.92 189 MET A CA 1
ATOM 1465 C C . MET A 1 189 ? 8.906 -8.666 24.057 1.00 22.92 189 MET A C 1
ATOM 1467 O O . MET A 1 189 ? 9.436 -9.689 24.500 1.00 22.92 189 MET A O 1
ATOM 1471 N N . ARG A 1 190 ? 9.542 -7.726 23.356 1.00 30.28 190 ARG A N 1
ATOM 1472 C CA . ARG A 1 190 ? 10.876 -7.148 23.602 1.00 30.28 190 ARG A CA 1
ATOM 1473 C C . ARG A 1 190 ? 11.296 -6.309 22.409 1.00 30.28 190 ARG A C 1
ATOM 1475 O O . ARG A 1 190 ? 11.120 -6.799 21.276 1.00 30.28 190 ARG A O 1
#

Foldseek 3Di:
DEDEAPVAPHPHALVVVQVVLVVVPHQADEHAHEQDQPSVVVVVPDDHNHHYWYWHWLDEPQFIKIWTDDFDGFDSPDDDLVSVLVSLVVSVVRVTQMEGEDCDDPDHHNPNLPRADHQAYAQEDDDDDPVCVPPDDDSDDRPDPSVVPRDPPDDHDYDYPPSDPDPDDDDDDDDDDDDDPDDDDDDDDD